Protein AF-A0A1Y4FRK0-F1 (afdb_monomer_lite)

Sequence (209 aa):
MQKKASSLAWIAPIAYVASLDSFAIVAVMLAIADDGFYDAADTLMNVLWRLSVGFFFASVVTSIWLAVRGGAARRATLRRAALLTKLGLIPFFAFGALVMAALMMFSLFPALAFIGWIGLPVAGAIGWLAMVGGSPWVIAYAARLQSDGLISAGECALHIISQMLFFIDVADAIILFVRGRRLERRAQSPAPPALTPAGGPAPEDASAS

pLDDT: mean 87.46, std 12.7, range [37.88, 96.5]

Secondary structure (DSSP, 8-state):
---PPPGGGGHHHHHHHHHHHHHHHHHHHHHH--GGGHHHHHHHHHHHHHHHHHHHHHHHHHHHHHHHH--HHHHHHHHHHHHHHHHHTHHHHHHHHHHHHHHHHHTTSTTTHHHHHHHHHHHHHHHHHHHHHHHHHHHHHHHHHHHTTSS-HHHHHHHHHHTTSTTHHHHHHHHHHHHHHHHHHHTTSPPPPP-----PPPPP-----

Radius of gyration: 25.94 Å; chains: 1; bounding box: 47×35×113 Å

Structure (mmCIF, N/CA/C/O backbone):
data_AF-A0A1Y4FRK0-F1
#
_entry.id   AF-A0A1Y4FRK0-F1
#
loop_
_atom_site.group_PDB
_atom_site.id
_atom_site.type_symbol
_atom_site.label_atom_id
_atom_site.label_alt_id
_atom_site.label_comp_id
_atom_site.label_asym_id
_atom_site.label_entity_id
_atom_site.label_seq_id
_atom_site.pdbx_PDB_ins_code
_atom_site.Cartn_x
_atom_site.Cartn_y
_atom_site.Cartn_z
_atom_site.occupancy
_atom_site.B_iso_or_equiv
_atom_site.auth_seq_id
_atom_site.auth_comp_id
_atom_site.auth_asym_id
_atom_site.auth_atom_id
_atom_site.pdbx_PDB_model_num
ATOM 1 N N . MET A 1 1 ? -10.404 -14.033 28.951 1.00 37.88 1 MET A N 1
ATOM 2 C CA . MET A 1 1 ? -9.265 -14.554 28.155 1.00 37.88 1 MET A CA 1
ATOM 3 C C . MET A 1 1 ? -9.161 -13.786 26.837 1.00 37.88 1 MET A C 1
ATOM 5 O O . MET A 1 1 ? -10.054 -13.897 26.006 1.00 37.88 1 MET A O 1
ATOM 9 N N . GLN A 1 2 ? -8.123 -12.964 26.641 1.00 46.22 2 GLN A N 1
ATOM 10 C CA . GLN A 1 2 ? -7.886 -12.296 25.352 1.00 46.22 2 GLN A CA 1
ATOM 11 C C . GLN A 1 2 ? -7.396 -13.330 24.328 1.00 46.22 2 GLN A C 1
ATOM 13 O O . GLN A 1 2 ? -6.261 -13.790 24.410 1.00 46.22 2 GLN A O 1
ATOM 18 N N . LYS A 1 3 ? -8.235 -13.711 23.354 1.00 54.56 3 LYS A N 1
ATOM 19 C CA . LYS A 1 3 ? -7.769 -14.498 22.201 1.00 54.56 3 LYS A CA 1
ATOM 20 C C . LYS A 1 3 ? -6.748 -13.656 21.429 1.00 54.56 3 LYS A C 1
ATOM 22 O O . LYS A 1 3 ? -7.100 -12.609 20.882 1.00 54.56 3 LYS A O 1
ATOM 27 N N . LYS A 1 4 ? -5.491 -14.109 21.416 1.00 57.53 4 LYS A N 1
ATOM 28 C CA . LYS A 1 4 ? -4.402 -13.546 20.606 1.00 57.53 4 LYS A CA 1
ATOM 29 C C . LYS A 1 4 ? -4.893 -13.430 19.159 1.00 57.53 4 LYS A C 1
ATOM 31 O O . LYS A 1 4 ? -5.551 -14.342 18.656 1.00 57.53 4 LYS A O 1
ATOM 36 N N . ALA A 1 5 ? -4.637 -12.295 18.510 1.00 60.50 5 ALA A N 1
ATOM 37 C CA . ALA A 1 5 ? -4.936 -12.164 17.089 1.00 60.50 5 ALA A CA 1
ATOM 38 C C . ALA A 1 5 ? -4.169 -13.257 16.328 1.00 60.50 5 ALA A C 1
ATOM 40 O O . ALA A 1 5 ? -3.003 -13.511 16.634 1.00 60.50 5 ALA A O 1
ATOM 41 N N . SER A 1 6 ? -4.846 -13.931 15.395 1.00 69.12 6 SER A N 1
ATOM 42 C CA . SER A 1 6 ? -4.246 -15.006 14.602 1.00 69.12 6 SER A CA 1
ATOM 43 C C . SER A 1 6 ? -3.012 -14.488 13.866 1.00 69.12 6 SER A C 1
ATOM 45 O O . SER A 1 6 ? -3.070 -13.420 13.256 1.00 69.12 6 SER A O 1
ATOM 47 N N . SER A 1 7 ? -1.920 -15.254 13.896 1.00 73.94 7 SER A N 1
ATOM 48 C CA . SER A 1 7 ? -0.680 -14.964 13.167 1.00 73.94 7 SER A CA 1
ATOM 49 C C . SER A 1 7 ? -0.931 -14.729 11.671 1.00 73.94 7 SER A C 1
ATOM 51 O O . SER A 1 7 ? -0.242 -13.919 11.061 1.00 73.94 7 SER A O 1
ATOM 53 N N . LEU A 1 8 ? -1.977 -15.353 11.106 1.00 79.88 8 LEU A N 1
ATOM 54 C CA . LEU A 1 8 ? -2.390 -15.170 9.709 1.00 79.88 8 LEU A CA 1
ATOM 55 C C . LEU A 1 8 ? -2.759 -13.725 9.352 1.00 79.88 8 LEU A C 1
ATOM 57 O O . LEU A 1 8 ? -2.613 -13.336 8.199 1.00 79.88 8 LEU A O 1
ATOM 61 N N . ALA A 1 9 ? -3.211 -12.917 10.315 1.00 83.69 9 ALA A N 1
ATOM 62 C CA . ALA A 1 9 ? -3.613 -11.533 10.058 1.00 83.69 9 ALA A CA 1
ATOM 63 C C . ALA A 1 9 ? -2.454 -10.642 9.572 1.00 83.69 9 ALA A C 1
ATOM 65 O O . ALA A 1 9 ? -2.697 -9.563 9.040 1.00 83.69 9 ALA A O 1
ATOM 66 N N . TRP A 1 10 ? -1.208 -11.089 9.758 1.00 89.75 10 TRP A N 1
ATOM 67 C CA . TRP A 1 10 ? -0.000 -10.387 9.328 1.00 89.75 10 TRP A CA 1
ATOM 68 C C . TRP A 1 10 ? 0.472 -10.759 7.929 1.00 89.75 10 TRP A C 1
ATOM 70 O O . TRP A 1 10 ? 1.249 -10.010 7.349 1.00 89.75 10 TRP A O 1
ATOM 80 N N . ILE A 1 11 ? -0.011 -11.872 7.373 1.00 91.44 11 ILE A N 1
ATOM 81 C CA . ILE A 1 11 ? 0.427 -12.340 6.057 1.00 91.44 11 ILE A CA 1
ATOM 82 C C . ILE A 1 11 ? 0.002 -11.339 4.986 1.00 91.44 11 ILE A C 1
ATOM 84 O O . ILE A 1 11 ? 0.840 -10.893 4.218 1.00 91.44 11 ILE A O 1
ATOM 88 N N . ALA A 1 12 ? -1.269 -10.929 4.980 1.00 92.44 12 ALA A N 1
ATOM 89 C CA . ALA A 1 12 ? -1.798 -10.008 3.976 1.00 92.44 12 ALA A CA 1
ATOM 90 C C . ALA A 1 12 ? -1.038 -8.664 3.885 1.00 92.44 12 ALA A C 1
ATOM 92 O O . ALA A 1 12 ? -0.576 -8.342 2.792 1.00 92.44 12 ALA A O 1
ATOM 93 N N . PRO A 1 13 ? -0.843 -7.892 4.977 1.00 94.19 13 PRO A N 1
ATOM 94 C CA . PRO A 1 13 ? -0.167 -6.599 4.877 1.00 94.19 13 PRO A CA 1
ATOM 95 C C . PRO A 1 13 ? 1.323 -6.737 4.539 1.00 94.19 13 PRO A C 1
ATOM 97 O O . PRO A 1 13 ? 1.843 -5.926 3.781 1.00 94.19 13 PRO A O 1
ATOM 100 N N . ILE A 1 14 ? 2.009 -7.760 5.064 1.00 95.75 14 ILE A N 1
ATOM 101 C CA . ILE A 1 14 ? 3.434 -7.984 4.775 1.00 95.75 14 ILE A CA 1
ATOM 102 C C . ILE A 1 14 ? 3.619 -8.421 3.324 1.00 95.75 14 ILE A C 1
ATOM 104 O O . ILE A 1 14 ? 4.467 -7.872 2.632 1.00 95.75 14 ILE A O 1
ATOM 108 N N . ALA A 1 15 ? 2.822 -9.384 2.859 1.00 95.00 15 ALA A N 1
ATOM 109 C CA . ALA A 1 15 ? 2.918 -9.897 1.500 1.00 95.00 15 ALA A CA 1
ATOM 110 C C . ALA A 1 15 ? 2.588 -8.821 0.459 1.00 95.00 15 ALA A C 1
ATOM 112 O O . ALA A 1 15 ? 3.251 -8.766 -0.569 1.00 95.00 15 ALA A O 1
ATOM 113 N N . TYR A 1 16 ? 1.627 -7.936 0.752 1.00 95.50 16 TYR A N 1
ATOM 114 C CA . TYR A 1 16 ? 1.298 -6.802 -0.111 1.00 95.50 16 TYR A CA 1
ATOM 115 C C . TYR A 1 16 ? 2.459 -5.808 -0.258 1.00 95.50 16 TYR A C 1
ATOM 117 O O . TYR A 1 16 ? 2.802 -5.421 -1.372 1.00 95.50 16 TYR A O 1
ATOM 125 N N . VAL A 1 17 ? 3.095 -5.417 0.853 1.00 96.50 17 VAL A N 1
ATOM 126 C CA . VAL A 1 17 ? 4.278 -4.537 0.816 1.00 96.50 17 VAL A CA 1
ATOM 127 C C . VAL A 1 17 ? 5.427 -5.228 0.089 1.00 96.50 17 VAL A C 1
ATOM 129 O O . VAL A 1 17 ? 5.983 -4.681 -0.857 1.00 96.50 17 VAL A O 1
ATOM 132 N N . ALA A 1 18 ? 5.732 -6.466 0.482 1.00 96.25 18 ALA A N 1
ATOM 133 C CA . ALA A 1 18 ? 6.838 -7.220 -0.083 1.00 96.25 18 ALA A CA 1
ATOM 134 C C . ALA A 1 18 ? 6.679 -7.443 -1.590 1.00 96.25 18 ALA A C 1
ATOM 136 O O . ALA A 1 18 ? 7.674 -7.382 -2.307 1.00 96.25 18 ALA A O 1
ATOM 137 N N . SER A 1 19 ? 5.463 -7.686 -2.091 1.00 95.19 19 SER A N 1
ATOM 138 C CA . SER A 1 19 ? 5.242 -7.898 -3.523 1.00 95.19 19 SER A CA 1
ATOM 139 C C . SER A 1 19 ? 5.476 -6.626 -4.340 1.00 95.19 19 SER A C 1
ATOM 141 O O . SER A 1 19 ? 6.095 -6.703 -5.400 1.00 95.19 19 SER A O 1
ATOM 143 N N . LEU A 1 20 ? 5.041 -5.465 -3.838 1.00 95.06 20 LEU A N 1
ATOM 144 C CA . LEU A 1 20 ? 5.235 -4.172 -4.501 1.00 95.06 20 LEU A CA 1
ATOM 145 C C . LEU A 1 20 ? 6.691 -3.697 -4.438 1.00 95.06 20 LEU A C 1
ATOM 147 O O . LEU A 1 20 ? 7.239 -3.279 -5.457 1.00 95.06 20 LEU A O 1
ATOM 151 N N . ASP A 1 21 ? 7.350 -3.824 -3.287 1.00 95.06 21 ASP A N 1
ATOM 152 C CA . ASP A 1 21 ? 8.771 -3.481 -3.170 1.00 95.06 21 ASP A CA 1
ATOM 153 C C . ASP A 1 21 ? 9.643 -4.425 -4.007 1.00 95.06 21 ASP A C 1
ATOM 155 O O . ASP A 1 21 ? 10.567 -3.977 -4.682 1.00 95.06 21 ASP A O 1
ATOM 159 N N . SER A 1 22 ? 9.324 -5.725 -4.041 1.00 93.12 22 SER A N 1
ATOM 160 C CA . SER A 1 22 ? 10.025 -6.678 -4.914 1.00 93.12 22 SER A CA 1
ATOM 161 C C . SER A 1 22 ? 9.838 -6.323 -6.385 1.00 93.12 22 SER A C 1
ATOM 163 O O . SER A 1 22 ? 10.787 -6.421 -7.155 1.00 93.12 22 SER A O 1
ATOM 165 N N . PHE A 1 23 ? 8.644 -5.873 -6.784 1.00 90.56 23 PHE A N 1
ATOM 166 C CA . PHE A 1 23 ? 8.402 -5.404 -8.147 1.00 90.56 23 PHE A CA 1
ATOM 167 C C . PHE A 1 23 ? 9.302 -4.208 -8.494 1.00 90.56 23 PHE A C 1
ATOM 169 O O . PHE A 1 23 ? 9.934 -4.210 -9.549 1.00 90.56 23 PHE A O 1
ATOM 176 N N . ALA A 1 24 ? 9.426 -3.229 -7.591 1.00 89.56 24 ALA A N 1
ATOM 177 C CA . ALA A 1 24 ? 10.329 -2.093 -7.776 1.00 89.56 24 ALA A CA 1
ATOM 178 C C . ALA A 1 24 ? 11.801 -2.531 -7.870 1.00 89.56 24 ALA A C 1
ATOM 180 O O . ALA A 1 24 ? 12.526 -2.068 -8.747 1.00 89.56 24 ALA A O 1
ATOM 181 N N . ILE A 1 25 ? 12.238 -3.463 -7.018 1.00 91.12 25 ILE A N 1
ATOM 182 C CA . ILE A 1 25 ? 13.606 -4.001 -7.048 1.00 91.12 25 ILE A CA 1
ATOM 183 C C . ILE A 1 25 ? 13.890 -4.705 -8.376 1.00 91.12 25 ILE A C 1
ATOM 185 O O . ILE A 1 25 ? 14.930 -4.462 -8.981 1.00 91.12 25 ILE A O 1
ATOM 189 N N . VAL A 1 26 ? 12.978 -5.555 -8.853 1.00 90.44 26 VAL A N 1
ATOM 190 C CA . VAL A 1 26 ? 13.159 -6.263 -10.129 1.00 90.44 26 VAL A CA 1
ATOM 191 C C . VAL A 1 26 ? 13.189 -5.278 -11.297 1.00 90.44 26 VAL A C 1
ATOM 193 O O . VAL A 1 26 ? 14.024 -5.434 -12.182 1.00 90.44 26 VAL A O 1
ATOM 196 N N . ALA A 1 27 ? 12.367 -4.225 -11.270 1.00 87.38 27 ALA A N 1
ATOM 197 C CA . ALA A 1 27 ? 12.413 -3.166 -12.277 1.00 87.38 27 ALA A CA 1
ATOM 198 C C . ALA A 1 27 ? 13.765 -2.424 -12.288 1.00 87.38 27 ALA A C 1
ATOM 200 O O . ALA A 1 27 ? 14.297 -2.134 -13.357 1.00 87.38 27 ALA A O 1
ATOM 201 N N . VAL A 1 28 ? 14.354 -2.158 -11.115 1.00 87.25 28 VAL A N 1
ATOM 202 C CA . VAL A 1 28 ? 15.712 -1.595 -11.012 1.00 87.25 28 VAL A CA 1
ATOM 203 C C . VAL A 1 28 ? 16.753 -2.565 -11.563 1.00 87.25 28 VAL A C 1
ATOM 205 O O . VAL A 1 28 ? 17.621 -2.144 -12.320 1.00 87.25 28 VAL A O 1
ATOM 208 N N . MET A 1 29 ? 16.663 -3.851 -11.214 1.00 87.31 29 MET A N 1
ATOM 209 C CA . MET A 1 29 ? 17.584 -4.877 -11.713 1.00 87.31 29 MET A CA 1
ATOM 210 C C . MET A 1 29 ? 17.520 -4.982 -13.236 1.00 87.31 29 MET A C 1
ATOM 212 O O . MET A 1 29 ? 18.560 -5.033 -13.878 1.00 87.31 29 MET A O 1
ATOM 216 N N . LEU A 1 30 ? 16.321 -4.934 -13.822 1.00 86.38 30 LEU A N 1
ATOM 217 C CA . LEU A 1 30 ? 16.135 -4.944 -15.272 1.00 86.38 30 LEU A CA 1
ATOM 218 C C . LEU A 1 30 ? 16.808 -3.746 -15.951 1.00 86.38 30 LEU A C 1
ATOM 220 O O . LEU A 1 30 ? 17.372 -3.891 -17.026 1.00 86.38 30 LEU A O 1
ATOM 224 N N . ALA A 1 31 ? 16.793 -2.575 -15.312 1.00 82.62 31 ALA A N 1
ATOM 225 C CA . ALA A 1 31 ? 17.424 -1.376 -15.856 1.00 82.62 31 ALA A CA 1
ATOM 226 C C . ALA A 1 31 ? 18.964 -1.445 -15.901 1.00 82.62 31 ALA A C 1
ATOM 228 O O . ALA A 1 31 ? 19.578 -0.621 -16.576 1.00 82.62 31 ALA A O 1
ATOM 229 N N . ILE A 1 32 ? 19.586 -2.383 -15.175 1.00 85.56 32 ILE A N 1
ATOM 230 C CA . ILE A 1 32 ? 21.051 -2.523 -15.072 1.00 85.56 32 ILE A CA 1
ATOM 231 C C . ILE A 1 32 ? 21.577 -3.891 -15.527 1.00 85.56 32 ILE A C 1
ATOM 233 O O . ILE A 1 32 ? 22.787 -4.105 -15.486 1.00 85.56 32 ILE A O 1
ATOM 237 N N . ALA A 1 33 ? 20.699 -4.827 -15.887 1.00 84.06 33 ALA A N 1
ATOM 238 C CA . ALA A 1 33 ? 21.078 -6.193 -16.220 1.00 84.06 33 ALA A CA 1
ATOM 239 C C . ALA A 1 33 ? 21.387 -6.371 -17.713 1.00 84.06 33 ALA A C 1
ATOM 241 O O . ALA A 1 33 ? 20.821 -5.692 -18.570 1.00 84.06 33 ALA A O 1
ATOM 242 N N . ASP A 1 34 ? 22.256 -7.339 -18.006 1.00 80.81 34 ASP A N 1
ATOM 243 C CA . ASP A 1 34 ? 22.590 -7.757 -19.369 1.00 80.81 34 ASP A CA 1
ATOM 244 C C . ASP A 1 34 ? 21.461 -8.592 -20.009 1.00 80.81 34 ASP A C 1
ATOM 246 O O . ASP A 1 34 ? 20.598 -9.152 -19.322 1.00 80.81 34 ASP A O 1
ATOM 250 N N . ASP A 1 35 ? 21.519 -8.745 -21.337 1.00 79.00 35 ASP A N 1
ATOM 251 C CA . ASP A 1 35 ? 20.491 -9.376 -22.188 1.00 79.00 35 ASP A CA 1
ATOM 252 C C . ASP A 1 35 ? 20.023 -10.772 -21.722 1.00 79.00 35 ASP A C 1
ATOM 254 O O . ASP A 1 35 ? 18.880 -11.164 -21.956 1.00 79.00 35 ASP A O 1
ATOM 258 N N . GLY A 1 36 ? 20.859 -11.517 -20.992 1.00 79.38 36 GLY A N 1
ATOM 259 C CA . GLY A 1 36 ? 20.515 -12.842 -20.462 1.00 79.38 36 GLY A CA 1
ATOM 260 C C . GLY A 1 36 ? 19.518 -12.854 -19.292 1.00 79.38 36 GLY A C 1
ATOM 261 O O . GLY A 1 36 ? 19.032 -13.925 -18.931 1.00 79.38 36 GLY A O 1
ATOM 262 N N . PHE A 1 37 ? 19.213 -11.706 -18.675 1.00 83.31 37 PHE A N 1
ATOM 263 C CA . PHE A 1 37 ? 18.333 -11.620 -17.499 1.00 83.31 37 PHE A CA 1
ATOM 264 C C . PHE A 1 37 ? 16.882 -11.233 -17.833 1.00 83.31 37 PHE A C 1
ATOM 266 O O . PHE A 1 37 ? 15.994 -11.410 -16.994 1.00 83.31 37 PHE A O 1
ATOM 273 N N . TYR A 1 38 ? 16.620 -10.738 -19.046 1.00 85.00 38 TYR A N 1
ATOM 274 C CA . TYR A 1 38 ? 15.332 -10.136 -19.408 1.00 85.00 38 TYR A CA 1
ATOM 275 C C . TYR A 1 38 ? 14.157 -11.111 -19.297 1.00 85.00 38 TYR A C 1
ATOM 277 O O . TYR A 1 38 ? 13.166 -10.778 -18.653 1.00 85.00 38 TYR A O 1
ATOM 285 N N . ASP A 1 39 ? 14.274 -12.329 -19.834 1.00 86.38 39 ASP A N 1
ATOM 286 C CA . ASP A 1 39 ? 13.171 -13.307 -19.821 1.00 86.38 39 ASP A CA 1
ATOM 287 C C . ASP A 1 39 ? 12.775 -13.721 -18.394 1.00 86.38 39 ASP A C 1
ATOM 289 O O . ASP A 1 39 ? 11.592 -13.850 -18.052 1.00 86.38 39 ASP A O 1
ATOM 293 N N . ALA A 1 40 ? 13.776 -13.908 -17.528 1.00 87.50 40 ALA A N 1
ATOM 294 C CA . ALA A 1 40 ? 13.560 -14.253 -16.128 1.00 87.50 40 ALA A CA 1
ATOM 295 C C . ALA A 1 40 ? 12.929 -13.082 -15.359 1.00 87.50 40 ALA A C 1
ATOM 297 O O . ALA A 1 40 ? 11.998 -13.286 -14.573 1.00 87.50 40 ALA A O 1
ATOM 298 N N . ALA A 1 41 ? 13.410 -11.862 -15.602 1.00 87.50 41 ALA A N 1
ATOM 299 C CA . ALA A 1 41 ? 12.892 -10.651 -14.985 1.00 87.50 41 ALA A CA 1
ATOM 300 C C . ALA A 1 41 ? 11.453 -10.350 -15.418 1.00 87.50 41 ALA A C 1
ATOM 302 O O . ALA A 1 41 ? 10.617 -10.087 -14.556 1.00 87.50 41 ALA A O 1
ATOM 303 N N . ASP A 1 42 ? 11.137 -10.453 -16.711 1.00 87.00 42 ASP A N 1
ATOM 304 C CA . ASP A 1 42 ? 9.782 -10.255 -17.237 1.00 87.00 42 ASP A CA 1
ATOM 305 C C . ASP A 1 42 ? 8.801 -11.266 -16.629 1.00 87.00 42 ASP A C 1
ATOM 307 O O . ASP A 1 42 ? 7.745 -10.899 -16.103 1.00 87.00 42 ASP A O 1
ATOM 311 N N . THR A 1 43 ? 9.193 -12.545 -16.588 1.00 90.38 43 THR A N 1
ATOM 312 C CA . THR A 1 43 ? 8.396 -13.596 -15.943 1.00 90.38 43 THR A CA 1
ATOM 313 C C . THR A 1 43 ? 8.147 -13.272 -14.468 1.00 90.38 43 THR A C 1
ATOM 315 O O . THR A 1 43 ? 7.012 -13.357 -13.986 1.00 90.38 43 THR A O 1
ATOM 318 N N . LEU A 1 44 ? 9.190 -12.864 -13.739 1.00 91.62 44 LEU A N 1
ATOM 319 C CA . LEU A 1 44 ? 9.090 -12.518 -12.325 1.00 91.62 44 LEU A CA 1
ATOM 320 C C . LEU A 1 44 ? 8.212 -11.280 -12.098 1.00 91.62 44 LEU A C 1
ATOM 322 O O . LEU A 1 44 ? 7.352 -11.306 -11.218 1.00 91.62 44 LEU A O 1
ATOM 326 N N . MET A 1 45 ? 8.362 -10.227 -12.903 1.00 89.88 45 MET A N 1
ATOM 327 C CA . MET A 1 45 ? 7.520 -9.028 -12.845 1.00 89.88 45 MET A CA 1
ATOM 328 C C . MET A 1 45 ? 6.049 -9.365 -13.087 1.00 89.88 45 MET A C 1
ATOM 330 O O . MET A 1 45 ? 5.184 -8.917 -12.330 1.00 89.88 45 MET A O 1
ATOM 334 N N . ASN A 1 46 ? 5.758 -10.212 -14.077 1.00 90.62 46 ASN A N 1
ATOM 335 C CA . ASN A 1 46 ? 4.406 -10.677 -14.373 1.00 90.62 46 ASN A CA 1
ATOM 336 C C . ASN A 1 46 ? 3.780 -11.439 -13.195 1.00 90.62 46 ASN A C 1
ATOM 338 O O . ASN A 1 46 ? 2.610 -11.225 -12.855 1.00 90.62 46 ASN A O 1
ATOM 342 N N . VAL A 1 47 ? 4.549 -12.310 -12.537 1.00 93.62 47 VAL A N 1
ATOM 343 C CA . VAL A 1 47 ? 4.100 -13.021 -11.331 1.00 93.62 47 VAL A CA 1
ATOM 344 C C . VAL A 1 47 ? 3.875 -12.044 -10.173 1.00 93.62 47 VAL A C 1
ATOM 346 O O . VAL A 1 47 ? 2.809 -12.068 -9.557 1.00 93.62 47 VAL A O 1
ATOM 349 N N . LEU A 1 48 ? 4.833 -11.156 -9.896 1.00 93.25 48 LEU A N 1
ATOM 350 C CA . LEU A 1 48 ? 4.761 -10.180 -8.803 1.00 93.25 48 LEU A CA 1
ATOM 351 C C . LEU A 1 48 ? 3.588 -9.211 -8.960 1.00 93.25 48 LEU A C 1
ATOM 353 O O . LEU A 1 48 ? 2.913 -8.907 -7.974 1.00 93.25 48 LEU A O 1
ATOM 357 N N . TRP A 1 49 ? 3.294 -8.774 -10.185 1.00 89.56 49 TRP A N 1
ATOM 358 C CA . TRP A 1 49 ? 2.129 -7.943 -10.479 1.00 89.56 49 TRP A CA 1
ATOM 359 C C . TRP A 1 49 ? 0.823 -8.663 -10.117 1.00 89.56 49 TRP A C 1
ATOM 361 O O . TRP A 1 49 ? -0.001 -8.134 -9.369 1.00 89.56 49 TRP A O 1
ATOM 371 N N . ARG A 1 50 ? 0.657 -9.916 -10.563 1.00 93.00 50 ARG A N 1
ATOM 372 C CA . ARG A 1 50 ? -0.535 -10.730 -10.257 1.00 93.00 50 ARG A CA 1
ATOM 373 C C . ARG A 1 50 ? -0.673 -11.006 -8.760 1.00 93.00 50 ARG A C 1
ATOM 375 O O . ARG A 1 50 ? -1.775 -10.915 -8.219 1.00 93.00 50 ARG A O 1
ATOM 382 N N . LEU A 1 51 ? 0.437 -11.306 -8.082 1.00 94.38 51 LEU A N 1
ATOM 383 C CA . LEU A 1 51 ? 0.459 -11.493 -6.631 1.00 94.38 51 LEU A CA 1
ATOM 384 C C . LEU A 1 51 ? 0.081 -10.208 -5.890 1.00 94.38 51 LEU A C 1
ATOM 386 O O . LEU A 1 51 ? -0.720 -10.271 -4.962 1.00 94.38 51 LEU A O 1
ATOM 390 N N . SER A 1 52 ? 0.581 -9.050 -6.326 1.00 92.75 52 SER A N 1
ATOM 391 C CA . SER A 1 52 ? 0.245 -7.751 -5.724 1.00 92.75 52 SER A CA 1
ATOM 392 C C . SER A 1 52 ? -1.253 -7.463 -5.809 1.00 92.75 52 SER A C 1
ATOM 394 O O . SER A 1 52 ? -1.856 -7.062 -4.814 1.00 92.75 52 SER A O 1
ATOM 396 N N . VAL A 1 53 ? -1.884 -7.760 -6.951 1.00 93.81 53 VAL A N 1
ATOM 397 C CA . VAL A 1 53 ? -3.346 -7.675 -7.101 1.00 93.81 53 VAL A CA 1
ATOM 398 C C . VAL A 1 53 ? -4.056 -8.648 -6.152 1.00 93.81 53 VAL A C 1
ATOM 400 O O . VAL A 1 53 ? -5.008 -8.271 -5.474 1.00 93.81 53 VAL A O 1
ATOM 403 N N . GLY A 1 54 ? -3.582 -9.890 -6.031 1.00 94.06 54 GLY A N 1
ATOM 404 C CA . GLY A 1 54 ? -4.135 -10.850 -5.071 1.00 94.06 54 GLY A CA 1
ATOM 405 C C . GLY A 1 54 ? -4.039 -10.365 -3.617 1.00 94.06 54 GLY A C 1
ATOM 406 O O . GLY A 1 54 ? -5.015 -10.423 -2.863 1.00 94.06 54 GLY A O 1
ATOM 407 N N . PHE A 1 55 ? -2.883 -9.828 -3.223 1.00 94.88 55 PHE A N 1
ATOM 408 C CA . PHE A 1 55 ? -2.643 -9.326 -1.871 1.00 94.88 55 PHE A CA 1
ATOM 409 C C . PHE A 1 55 ? -3.361 -8.010 -1.570 1.00 94.88 55 PHE A C 1
ATOM 411 O O . PHE A 1 55 ? -3.697 -7.769 -0.407 1.00 94.88 55 PHE A O 1
ATOM 418 N N . PHE A 1 56 ? -3.674 -7.207 -2.588 1.00 93.56 56 PHE A N 1
ATOM 419 C CA . PHE A 1 56 ? -4.581 -6.067 -2.465 1.00 93.56 56 PHE A CA 1
ATOM 420 C C . PHE A 1 56 ? -5.943 -6.533 -1.931 1.00 93.56 56 PHE A C 1
ATOM 422 O O . PHE A 1 56 ? -6.391 -6.086 -0.872 1.00 93.56 56 PHE A O 1
ATOM 429 N N . PHE A 1 57 ? -6.573 -7.506 -2.598 1.00 94.69 57 PHE A N 1
ATOM 430 C CA . PHE A 1 57 ? -7.874 -8.022 -2.166 1.00 94.69 57 PHE A CA 1
ATOM 431 C C . PHE A 1 57 ? -7.783 -8.739 -0.817 1.00 94.69 57 PHE A C 1
ATOM 433 O O . PHE A 1 57 ? -8.642 -8.544 0.045 1.00 94.69 57 PHE A O 1
ATOM 440 N N . ALA A 1 58 ? -6.715 -9.508 -0.584 1.00 93.62 58 ALA A N 1
ATOM 441 C CA . ALA A 1 58 ? -6.485 -10.145 0.710 1.00 93.62 58 ALA A CA 1
ATOM 442 C C . ALA A 1 58 ? -6.361 -9.115 1.848 1.00 93.62 58 ALA A C 1
ATOM 444 O O . ALA A 1 58 ? -6.893 -9.341 2.939 1.00 93.62 58 ALA A O 1
ATOM 445 N N . SER A 1 59 ? -5.709 -7.975 1.599 1.00 92.94 59 SER A N 1
ATOM 446 C CA . SER A 1 59 ? -5.585 -6.871 2.557 1.00 92.94 59 SER A CA 1
ATOM 447 C C . SER A 1 59 ? -6.938 -6.249 2.885 1.00 92.94 59 SER A C 1
ATOM 449 O O . SER A 1 59 ? -7.253 -6.089 4.064 1.00 92.94 59 SER A O 1
ATOM 451 N N . VAL A 1 60 ? -7.765 -5.984 1.869 1.00 93.81 60 VAL A N 1
ATOM 452 C CA . VAL A 1 60 ? -9.136 -5.474 2.045 1.00 93.81 60 VAL A CA 1
ATOM 453 C C . VAL A 1 60 ? -9.977 -6.440 2.882 1.00 93.81 60 VAL A C 1
ATOM 455 O O . VAL A 1 60 ? -10.560 -6.054 3.894 1.00 93.81 60 VAL A O 1
ATOM 458 N N . VAL A 1 61 ? -10.016 -7.719 2.502 1.00 94.25 61 VAL A N 1
ATOM 459 C CA . VAL A 1 61 ? -10.830 -8.729 3.197 1.00 94.25 61 VAL A CA 1
ATOM 460 C C . VAL A 1 61 ? -10.367 -8.904 4.645 1.00 94.25 61 VAL A C 1
ATOM 462 O O . VAL A 1 61 ? -11.187 -8.939 5.566 1.00 94.25 61 VAL A O 1
ATOM 465 N N . THR A 1 62 ? -9.053 -8.978 4.871 1.00 93.06 62 THR A N 1
ATOM 466 C CA . THR A 1 62 ? -8.493 -9.197 6.211 1.00 93.06 62 THR A CA 1
ATOM 467 C C . THR A 1 62 ? -8.728 -7.995 7.125 1.00 93.06 62 THR A C 1
ATOM 469 O O . THR A 1 62 ? -9.078 -8.182 8.295 1.00 93.06 62 THR A O 1
ATOM 472 N N . SER A 1 63 ? -8.583 -6.766 6.617 1.00 93.38 63 SER A N 1
ATOM 473 C CA . SER A 1 63 ? -8.800 -5.557 7.416 1.00 93.38 63 SER A CA 1
ATOM 474 C C . SER A 1 63 ? -10.268 -5.421 7.837 1.00 93.38 63 SER A C 1
ATOM 476 O O . SER A 1 63 ? -10.546 -5.200 9.020 1.00 93.38 63 SER A O 1
ATOM 478 N N . ILE A 1 64 ? -11.211 -5.666 6.919 1.00 93.12 64 ILE A N 1
ATOM 479 C CA . ILE A 1 64 ? -12.654 -5.661 7.202 1.00 93.12 64 ILE A CA 1
ATOM 480 C C . ILE A 1 64 ? -12.996 -6.738 8.235 1.00 93.12 64 ILE A C 1
ATOM 482 O O . ILE A 1 64 ? -13.653 -6.462 9.241 1.00 93.12 64 ILE A O 1
ATOM 486 N N . TRP A 1 65 ? -12.504 -7.963 8.040 1.00 93.38 65 TRP A N 1
ATOM 487 C CA . TRP A 1 65 ? -12.753 -9.074 8.959 1.00 93.38 65 TRP A CA 1
ATOM 488 C C . TRP A 1 65 ? -12.274 -8.777 10.389 1.00 93.38 65 TRP A C 1
ATOM 490 O O . TRP A 1 65 ? -12.968 -9.089 11.365 1.00 93.38 65 TRP A O 1
ATOM 500 N N . LEU A 1 66 ? -11.106 -8.141 10.539 1.00 92.06 66 LEU A N 1
ATOM 501 C CA . LEU A 1 66 ? -10.593 -7.713 11.843 1.00 92.06 66 LEU A CA 1
ATOM 502 C C . LEU A 1 66 ? -11.433 -6.590 12.461 1.00 92.06 66 LEU A C 1
ATOM 504 O O . LEU A 1 66 ? -11.675 -6.628 13.672 1.00 92.06 66 LEU A O 1
ATOM 508 N N . ALA A 1 67 ? -11.877 -5.620 11.656 1.00 91.06 67 ALA A N 1
ATOM 509 C CA . ALA A 1 67 ? -12.695 -4.499 12.118 1.00 91.06 67 ALA A CA 1
ATOM 510 C C . ALA A 1 67 ? -14.046 -4.970 12.673 1.00 91.0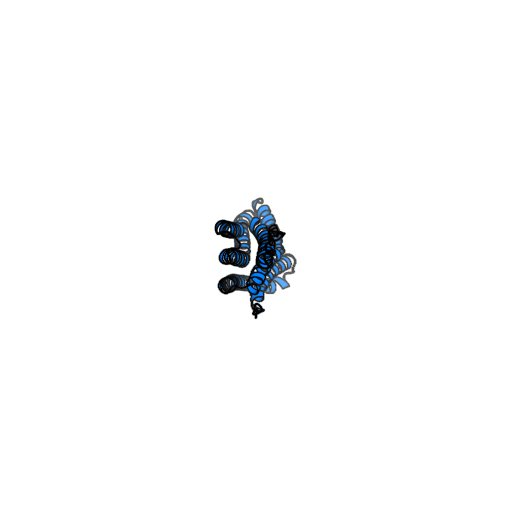6 67 ALA A C 1
ATOM 512 O O . ALA A 1 67 ? -14.413 -4.598 13.793 1.00 91.06 67 ALA A O 1
ATOM 513 N N . VAL A 1 68 ? -14.731 -5.858 11.944 1.00 91.12 68 VAL A N 1
ATOM 514 C CA . VAL A 1 68 ? -16.037 -6.413 12.338 1.00 91.12 68 VAL A CA 1
ATOM 515 C C . VAL A 1 68 ? -15.928 -7.215 13.635 1.00 91.12 68 VAL A C 1
ATOM 517 O O . VAL A 1 68 ? -16.718 -7.029 14.557 1.00 91.12 68 VAL A O 1
ATOM 520 N N . ARG A 1 69 ? -14.919 -8.089 13.758 1.00 86.75 69 ARG A N 1
ATOM 521 C CA . ARG A 1 69 ? -14.782 -8.959 14.940 1.00 86.75 69 ARG A CA 1
ATOM 522 C C . ARG A 1 69 ? -14.317 -8.226 16.199 1.00 86.75 69 ARG A C 1
ATOM 524 O O . ARG A 1 69 ? -14.552 -8.714 17.304 1.00 86.75 69 ARG A O 1
ATOM 531 N N . GLY A 1 70 ? -13.616 -7.105 16.055 1.00 80.31 70 GLY A N 1
ATOM 532 C CA . GLY A 1 70 ? -13.289 -6.217 17.168 1.00 80.31 70 GLY A CA 1
ATOM 533 C C . GLY A 1 70 ? -12.346 -6.749 18.239 1.00 80.31 70 GLY A C 1
ATOM 534 O O . GLY A 1 70 ? -11.740 -7.813 18.121 1.00 80.31 70 GLY A O 1
ATOM 535 N N . GLY A 1 71 ? -12.232 -5.989 19.326 1.00 85.94 71 GLY A N 1
ATOM 536 C CA . GLY A 1 71 ? -11.425 -6.343 20.493 1.00 85.94 71 GLY A CA 1
ATOM 537 C C . GLY A 1 71 ? -10.011 -5.758 20.481 1.00 85.94 71 GLY A C 1
ATOM 538 O O . GLY A 1 71 ? -9.415 -5.500 19.434 1.00 85.94 71 GLY A O 1
ATOM 539 N N . ALA A 1 72 ? -9.457 -5.568 21.681 1.00 85.75 72 ALA A N 1
ATOM 540 C CA . ALA A 1 72 ? -8.206 -4.835 21.894 1.00 85.75 72 ALA A CA 1
ATOM 541 C C . ALA A 1 72 ? -7.009 -5.409 21.114 1.00 85.75 72 ALA A C 1
ATOM 543 O O . ALA A 1 72 ? -6.248 -4.653 20.515 1.00 85.75 72 ALA A O 1
ATOM 544 N N . ALA A 1 73 ? -6.870 -6.739 21.061 1.00 86.44 73 ALA A N 1
ATOM 545 C CA . ALA A 1 73 ? -5.791 -7.385 20.314 1.00 86.44 73 ALA A CA 1
ATOM 546 C C . ALA A 1 73 ? -5.897 -7.128 18.799 1.00 86.44 73 ALA A C 1
ATOM 548 O O . ALA A 1 73 ? -4.896 -6.818 18.160 1.00 86.44 73 ALA A O 1
ATOM 549 N N . ARG A 1 74 ? -7.110 -7.200 18.229 1.00 89.25 74 ARG A N 1
ATOM 550 C CA . ARG A 1 74 ? -7.342 -6.966 16.792 1.00 89.25 74 ARG A CA 1
ATOM 551 C C . ARG A 1 74 ? -7.177 -5.496 16.425 1.00 89.25 74 ARG A C 1
ATOM 553 O O . ARG A 1 74 ? -6.586 -5.208 15.393 1.00 89.25 74 ARG A O 1
ATOM 560 N N . ARG A 1 75 ? -7.597 -4.573 17.298 1.00 90.00 75 ARG A N 1
ATOM 561 C CA . ARG A 1 75 ? -7.312 -3.134 17.156 1.00 90.00 75 ARG A CA 1
ATOM 562 C C . ARG A 1 75 ? -5.824 -2.843 17.103 1.00 90.00 75 ARG A C 1
ATOM 564 O O . ARG A 1 75 ? -5.369 -2.119 16.226 1.00 90.00 75 ARG A O 1
ATOM 571 N N . ALA A 1 76 ? -5.058 -3.448 18.008 1.00 90.62 76 ALA A N 1
ATOM 572 C CA . ALA A 1 76 ? -3.612 -3.298 18.005 1.00 90.62 76 ALA A CA 1
ATOM 573 C C . ALA A 1 76 ? -2.981 -3.836 16.710 1.00 90.62 76 ALA A C 1
ATOM 575 O O . ALA A 1 76 ? -2.040 -3.219 16.213 1.00 90.62 76 ALA A O 1
ATOM 576 N N . THR A 1 77 ? -3.500 -4.942 16.161 1.00 92.38 77 THR A N 1
ATOM 577 C CA . THR A 1 77 ? -3.090 -5.460 14.847 1.00 92.38 77 THR A CA 1
ATOM 578 C C . THR A 1 77 ? -3.446 -4.493 13.724 1.00 92.38 77 THR A C 1
ATOM 580 O O . THR A 1 77 ? -2.543 -4.119 12.991 1.00 92.38 77 THR A O 1
ATOM 583 N N . LEU A 1 78 ? -4.698 -4.028 13.624 1.00 93.56 78 LEU A N 1
ATOM 584 C CA . LEU A 1 78 ? -5.135 -3.061 12.606 1.00 93.56 78 LEU A CA 1
ATOM 585 C C . LEU A 1 78 ? -4.259 -1.807 12.608 1.00 93.56 78 LEU A C 1
ATOM 587 O O . LEU A 1 78 ? -3.715 -1.436 11.576 1.00 93.56 78 LEU A O 1
ATOM 591 N N . ARG A 1 79 ? -4.038 -1.218 13.788 1.00 94.62 79 ARG A N 1
ATOM 592 C CA . ARG A 1 79 ? -3.180 -0.043 13.954 1.00 94.62 79 ARG A CA 1
ATOM 593 C C . ARG A 1 79 ? -1.757 -0.288 13.447 1.00 94.62 79 ARG A C 1
ATOM 595 O O . ARG A 1 79 ? -1.184 0.550 12.762 1.00 94.62 79 ARG A O 1
ATOM 602 N N . ARG A 1 80 ? -1.138 -1.398 13.855 1.00 94.62 80 ARG A N 1
ATOM 603 C CA . ARG A 1 80 ? 0.253 -1.695 13.486 1.00 94.62 80 ARG A CA 1
ATOM 604 C C . ARG A 1 80 ? 0.380 -2.082 12.013 1.00 94.62 80 ARG A C 1
ATOM 606 O O . ARG A 1 80 ? 1.346 -1.671 11.391 1.00 94.62 80 ARG A O 1
ATOM 613 N N . ALA A 1 81 ? -0.579 -2.833 11.477 1.00 94.31 81 ALA A N 1
ATOM 614 C CA . ALA A 1 81 ? -0.642 -3.179 10.063 1.00 94.31 81 ALA A CA 1
ATOM 615 C C . ALA A 1 81 ? -0.815 -1.923 9.200 1.00 94.31 81 ALA A C 1
ATOM 617 O O . ALA A 1 81 ? -0.102 -1.783 8.222 1.00 94.31 81 ALA A O 1
ATOM 618 N N . ALA A 1 82 ? -1.661 -0.977 9.619 1.00 94.00 82 ALA A N 1
ATOM 619 C CA . ALA A 1 82 ? -1.833 0.314 8.955 1.00 94.00 82 ALA A CA 1
ATOM 620 C C . ALA A 1 82 ? -0.524 1.110 8.854 1.00 94.00 82 ALA A C 1
ATOM 622 O O . ALA A 1 82 ? -0.197 1.644 7.800 1.00 94.00 82 ALA A O 1
ATOM 623 N N . LEU A 1 83 ? 0.252 1.158 9.941 1.00 94.50 83 LEU A N 1
ATOM 624 C CA . LEU A 1 83 ? 1.555 1.819 9.915 1.00 94.50 83 LEU A CA 1
ATOM 625 C C . LEU A 1 83 ? 2.573 1.040 9.068 1.00 94.50 83 LEU A C 1
ATOM 627 O O . LEU A 1 83 ? 3.332 1.648 8.323 1.00 94.50 83 LEU A O 1
ATOM 631 N N . LEU A 1 84 ? 2.573 -0.294 9.165 1.00 95.75 84 LEU A N 1
ATOM 632 C CA . LEU A 1 84 ? 3.457 -1.164 8.389 1.00 95.75 84 LEU A CA 1
ATOM 633 C C . LEU A 1 84 ? 3.221 -1.010 6.890 1.00 95.75 84 LEU A C 1
ATOM 635 O O . LEU A 1 84 ? 4.190 -0.889 6.157 1.00 95.75 84 LEU A O 1
ATOM 639 N N . THR A 1 85 ? 1.970 -0.992 6.426 1.00 94.88 85 THR A N 1
ATOM 640 C CA . THR A 1 85 ? 1.684 -0.859 4.994 1.00 94.88 85 THR A CA 1
ATOM 641 C C . THR A 1 85 ? 2.055 0.519 4.471 1.00 94.88 85 THR A C 1
ATOM 643 O O . THR A 1 85 ? 2.630 0.617 3.396 1.00 94.88 85 THR A O 1
ATOM 646 N N . LYS A 1 86 ? 1.789 1.589 5.228 1.00 93.56 86 LYS A N 1
ATOM 647 C CA . LYS A 1 86 ? 2.104 2.954 4.783 1.00 93.56 86 LYS A CA 1
ATOM 648 C C . LYS A 1 86 ? 3.597 3.254 4.792 1.00 93.56 86 LYS A C 1
ATOM 650 O O . LYS A 1 86 ? 4.110 3.772 3.810 1.00 93.56 86 LYS A O 1
ATOM 655 N N . LEU A 1 87 ? 4.301 2.900 5.867 1.00 94.62 87 LEU A N 1
ATOM 656 C CA . LEU A 1 87 ? 5.751 3.099 5.932 1.00 94.62 87 LEU A CA 1
ATOM 657 C C . LEU A 1 87 ? 6.510 2.092 5.066 1.00 94.62 87 LEU A C 1
ATOM 659 O O . LEU A 1 87 ? 7.541 2.430 4.497 1.00 94.62 87 LEU A O 1
ATOM 663 N N . GLY A 1 88 ? 5.994 0.869 4.959 1.00 94.25 88 GLY A N 1
ATOM 664 C CA . GLY A 1 88 ? 6.581 -0.185 4.145 1.00 94.25 88 GLY A CA 1
ATOM 665 C C . GLY A 1 88 ? 6.589 0.153 2.661 1.00 94.25 88 GLY A C 1
ATOM 666 O O . GLY A 1 88 ? 7.558 -0.172 2.008 1.00 94.25 88 GLY A O 1
ATOM 667 N N . LEU A 1 89 ? 5.583 0.871 2.148 1.00 95.06 89 LEU A N 1
ATOM 668 C CA . LEU A 1 89 ? 5.512 1.264 0.732 1.00 95.06 89 LEU A CA 1
ATOM 669 C C . LEU A 1 89 ? 6.337 2.510 0.370 1.00 95.06 89 LEU A C 1
ATOM 671 O O . LEU A 1 89 ? 6.330 2.932 -0.786 1.00 95.06 89 LEU A O 1
ATOM 675 N N . ILE A 1 90 ? 7.050 3.121 1.323 1.00 94.00 90 ILE A N 1
ATOM 676 C CA . ILE A 1 90 ? 7.906 4.285 1.042 1.00 94.00 90 ILE A CA 1
ATOM 677 C C . ILE A 1 90 ? 8.944 3.991 -0.060 1.00 94.00 90 ILE A C 1
ATOM 679 O O . ILE A 1 90 ? 9.068 4.829 -0.954 1.00 94.00 90 ILE A O 1
ATOM 683 N N . PRO A 1 91 ? 9.670 2.851 -0.064 1.00 93.81 91 PRO A N 1
ATOM 684 C CA . PRO A 1 91 ? 10.630 2.533 -1.121 1.00 93.81 91 PRO A CA 1
ATOM 685 C C . PRO A 1 91 ? 9.968 2.437 -2.499 1.00 93.81 91 PRO A C 1
ATOM 687 O O . PRO A 1 91 ? 10.446 3.071 -3.441 1.00 93.81 91 PRO A O 1
ATOM 690 N N . PHE A 1 92 ? 8.835 1.732 -2.605 1.00 94.44 92 PHE A N 1
ATOM 691 C CA . PHE A 1 92 ? 8.032 1.681 -3.827 1.00 94.44 92 PHE A CA 1
ATOM 692 C C . PHE A 1 92 ? 7.660 3.081 -4.342 1.00 94.44 92 PHE A C 1
ATOM 694 O O . PHE A 1 92 ? 7.860 3.383 -5.520 1.00 94.44 92 PHE A O 1
ATOM 701 N N . PHE A 1 93 ? 7.169 3.968 -3.471 1.00 94.44 93 PHE A N 1
ATOM 702 C CA . PHE A 1 93 ? 6.786 5.325 -3.869 1.00 94.44 93 PHE A CA 1
ATOM 703 C C . PHE A 1 93 ? 7.970 6.225 -4.212 1.00 94.44 93 PHE A C 1
ATOM 705 O O . PHE A 1 93 ? 7.866 7.033 -5.133 1.00 94.44 93 PHE A O 1
ATOM 712 N N . ALA A 1 94 ? 9.099 6.079 -3.519 1.00 93.88 94 ALA A N 1
ATOM 713 C CA . ALA A 1 94 ? 10.325 6.800 -3.841 1.00 93.88 94 ALA A CA 1
ATOM 714 C C . ALA A 1 94 ? 10.848 6.409 -5.231 1.00 93.88 94 ALA A C 1
ATOM 716 O O . ALA A 1 94 ? 11.189 7.280 -6.033 1.00 93.88 94 ALA A O 1
ATOM 717 N N . PHE A 1 95 ? 10.842 5.111 -5.549 1.00 93.62 95 PHE A N 1
ATOM 718 C CA . PHE A 1 95 ? 11.180 4.630 -6.886 1.00 93.62 95 PHE A CA 1
ATOM 719 C C . PHE A 1 95 ? 10.173 5.115 -7.937 1.00 93.62 95 PHE A C 1
ATOM 721 O O . PHE A 1 95 ? 10.567 5.649 -8.972 1.00 93.62 95 PHE A O 1
ATOM 728 N N . GLY A 1 96 ? 8.872 5.021 -7.653 1.00 93.56 96 GLY A N 1
ATOM 729 C CA . GLY A 1 96 ? 7.825 5.541 -8.532 1.00 93.56 96 GLY A CA 1
ATOM 730 C C . GLY A 1 96 ? 7.978 7.038 -8.822 1.00 93.56 96 GLY A C 1
ATOM 731 O O . GLY A 1 96 ? 7.803 7.460 -9.961 1.00 93.56 96 GLY A O 1
ATOM 732 N N . ALA A 1 97 ? 8.378 7.843 -7.833 1.00 94.00 97 ALA A N 1
ATOM 733 C CA . ALA A 1 97 ? 8.655 9.266 -8.021 1.00 94.00 97 ALA A CA 1
ATOM 734 C C . ALA A 1 97 ? 9.843 9.512 -8.968 1.00 94.00 97 ALA A C 1
ATOM 736 O O . ALA A 1 97 ? 9.780 10.418 -9.799 1.00 94.00 97 ALA A O 1
ATOM 737 N N . LEU A 1 98 ? 10.893 8.685 -8.895 1.00 94.19 98 LEU A N 1
ATOM 738 C CA . LEU A 1 98 ? 12.015 8.740 -9.836 1.00 94.19 98 LEU A CA 1
ATOM 739 C C . LEU A 1 98 ? 11.567 8.398 -11.264 1.00 94.19 98 LEU A C 1
ATOM 741 O O . LEU A 1 98 ? 11.914 9.112 -12.205 1.00 94.19 98 LEU A O 1
ATOM 745 N N . VAL A 1 99 ? 10.747 7.354 -11.421 1.00 93.88 99 VAL A N 1
ATOM 746 C CA . VAL A 1 99 ? 10.157 6.977 -12.717 1.00 93.88 99 VAL A CA 1
ATOM 747 C C . VAL A 1 99 ? 9.297 8.115 -13.273 1.00 93.88 99 VAL A C 1
ATOM 749 O O . VAL A 1 99 ? 9.443 8.488 -14.434 1.00 93.88 99 VAL A O 1
ATOM 752 N N . MET A 1 100 ? 8.449 8.727 -12.444 1.00 95.19 100 MET A N 1
ATOM 753 C CA . MET A 1 100 ? 7.628 9.878 -12.835 1.00 95.19 100 MET A CA 1
ATOM 754 C C . MET A 1 100 ? 8.483 11.075 -13.266 1.00 95.19 100 MET A C 1
ATOM 756 O O . MET A 1 100 ? 8.174 11.712 -14.271 1.00 95.19 100 MET A O 1
ATOM 760 N N . ALA A 1 101 ? 9.578 11.366 -12.557 1.00 96.00 101 ALA A N 1
ATOM 761 C CA . ALA A 1 101 ? 10.506 12.429 -12.936 1.00 96.00 101 ALA A CA 1
ATOM 762 C C . ALA A 1 101 ? 11.169 12.154 -14.297 1.00 96.00 101 ALA A C 1
ATOM 764 O O . ALA A 1 101 ? 11.253 13.058 -15.130 1.00 96.00 101 ALA A O 1
ATOM 765 N N . ALA A 1 102 ? 11.577 10.907 -14.559 1.00 94.12 102 ALA A N 1
ATOM 766 C CA . ALA A 1 102 ? 12.123 10.500 -15.853 1.00 94.12 102 ALA A CA 1
ATOM 767 C C . ALA A 1 102 ? 11.087 10.629 -16.984 1.00 94.12 102 ALA A C 1
ATOM 769 O O . ALA A 1 102 ? 11.384 11.199 -18.031 1.00 94.12 102 ALA A O 1
ATOM 770 N N . LEU A 1 103 ? 9.845 10.187 -16.762 1.00 95.81 103 LEU A N 1
ATOM 771 C CA . LEU A 1 103 ? 8.752 10.325 -17.733 1.00 95.81 103 LEU A CA 1
ATOM 772 C C . LEU A 1 103 ? 8.395 11.792 -18.006 1.00 95.81 103 LEU A C 1
ATOM 774 O O . LEU A 1 103 ? 8.106 12.166 -19.146 1.00 95.81 103 LEU A O 1
ATOM 778 N N . MET A 1 104 ? 8.455 12.645 -16.983 1.00 96.25 104 MET A N 1
ATOM 779 C CA . MET A 1 104 ? 8.268 14.083 -17.151 1.00 96.25 104 MET A CA 1
ATOM 780 C C . MET A 1 104 ? 9.404 14.700 -17.965 1.00 96.25 104 MET A C 1
ATOM 782 O O . MET A 1 104 ? 9.142 15.519 -18.837 1.00 96.25 104 MET A O 1
ATOM 786 N N . MET A 1 105 ? 10.642 14.247 -17.758 1.00 95.94 105 MET A N 1
ATOM 787 C CA . MET A 1 105 ? 11.778 14.647 -18.584 1.00 95.94 105 MET A CA 1
ATOM 788 C C . MET A 1 105 ? 11.581 14.212 -20.045 1.00 95.94 105 MET A C 1
ATOM 790 O O . MET A 1 105 ? 11.696 15.038 -20.944 1.00 95.94 105 MET A O 1
ATOM 794 N N . PHE A 1 106 ? 11.182 12.959 -20.297 1.00 94.19 106 PHE A N 1
ATOM 795 C CA . PHE A 1 106 ? 10.880 12.453 -21.645 1.00 94.19 106 PHE A CA 1
ATOM 796 C C . PHE A 1 106 ? 9.765 13.236 -22.342 1.00 94.19 106 PHE A C 1
ATOM 798 O O . PHE A 1 106 ? 9.844 13.466 -23.546 1.00 94.19 106 PHE A O 1
ATOM 805 N N . SER A 1 107 ? 8.776 13.713 -21.582 1.00 94.19 107 SER A N 1
ATOM 806 C CA . SER A 1 107 ? 7.672 14.542 -22.087 1.00 94.19 107 SER A CA 1
ATOM 807 C C . SER A 1 107 ? 8.132 15.868 -22.709 1.00 94.19 107 SER A C 1
ATOM 809 O O . SER A 1 107 ? 7.384 16.460 -23.484 1.00 94.19 107 SER A O 1
ATOM 811 N N . LEU A 1 108 ? 9.337 16.343 -22.372 1.00 94.38 108 LEU A N 1
ATOM 812 C CA . LEU A 1 108 ? 9.910 17.591 -22.888 1.00 94.38 108 LEU A CA 1
ATOM 813 C C . LEU A 1 108 ? 10.706 17.395 -24.188 1.00 94.38 108 LEU A C 1
ATOM 815 O O . LEU A 1 108 ? 10.968 18.369 -24.892 1.00 94.38 108 LEU A O 1
ATOM 819 N N . PHE A 1 109 ? 11.086 16.158 -24.528 1.00 94.56 109 PHE A N 1
ATOM 820 C CA . PHE A 1 109 ? 11.854 15.851 -25.736 1.00 94.56 109 PHE A CA 1
ATOM 821 C C . PHE A 1 109 ? 10.918 15.397 -26.863 1.00 94.56 109 PHE A C 1
ATOM 823 O O . PHE A 1 109 ? 10.278 14.359 -26.713 1.00 94.56 109 PHE A O 1
ATOM 830 N N . PRO A 1 110 ? 10.871 16.076 -28.028 1.00 92.25 110 PRO A N 1
ATOM 831 C CA . PRO A 1 110 ? 9.919 15.753 -29.098 1.00 92.25 110 PRO A CA 1
ATOM 832 C C . PRO A 1 110 ? 9.931 14.285 -29.550 1.00 92.25 110 PRO A C 1
ATOM 834 O O . PRO A 1 110 ? 8.880 13.723 -29.836 1.00 92.25 110 PRO A O 1
ATOM 837 N N . ALA A 1 111 ? 11.105 13.644 -29.564 1.00 94.56 111 ALA A N 1
ATOM 838 C CA . ALA A 1 111 ? 11.250 12.239 -29.951 1.00 94.56 111 ALA A CA 1
ATOM 839 C C . ALA A 1 111 ? 10.685 11.242 -28.918 1.00 94.56 111 ALA A C 1
ATOM 841 O O . ALA A 1 111 ? 10.337 10.123 -29.281 1.00 94.56 111 ALA A O 1
ATOM 842 N N . LEU A 1 112 ? 10.593 11.633 -27.642 1.00 93.69 112 LEU A N 1
ATOM 843 C CA . LEU A 1 112 ? 10.149 10.780 -26.530 1.00 93.69 112 LEU A CA 1
ATOM 844 C C . LEU A 1 112 ? 8.841 11.267 -25.886 1.00 93.69 112 LEU A C 1
ATOM 846 O O . LEU A 1 112 ? 8.313 10.604 -24.992 1.00 93.69 112 LEU A O 1
ATOM 850 N N . ALA A 1 113 ? 8.295 12.394 -26.354 1.00 92.69 113 ALA A N 1
ATOM 851 C CA . ALA A 1 113 ? 7.170 13.081 -25.729 1.00 92.69 113 ALA A CA 1
ATOM 852 C C . ALA A 1 113 ? 5.952 12.168 -25.555 1.00 92.69 113 ALA A C 1
ATOM 854 O O . ALA A 1 113 ? 5.328 12.160 -24.498 1.00 92.69 113 ALA A O 1
ATOM 855 N N . PHE A 1 114 ? 5.671 11.328 -26.553 1.00 94.44 114 PHE A N 1
ATOM 856 C CA . PHE A 1 114 ? 4.567 10.371 -26.508 1.00 94.44 114 PHE A CA 1
ATOM 857 C C . PHE A 1 114 ? 4.709 9.344 -25.372 1.00 94.44 114 PHE A C 1
ATOM 859 O O . PHE A 1 114 ? 3.735 9.058 -24.676 1.00 94.44 114 PHE A O 1
ATOM 866 N N . ILE A 1 115 ? 5.926 8.834 -25.138 1.00 93.88 115 ILE A N 1
ATOM 867 C CA . ILE A 1 115 ? 6.219 7.898 -24.040 1.00 93.88 115 ILE A CA 1
ATOM 868 C C . ILE A 1 115 ? 5.983 8.589 -22.699 1.00 93.88 115 ILE A C 1
ATOM 870 O O . ILE A 1 115 ? 5.354 8.017 -21.814 1.00 93.88 115 ILE A O 1
ATOM 874 N N . GLY A 1 116 ? 6.448 9.831 -22.558 1.00 93.88 116 GLY A N 1
ATOM 875 C CA . GLY A 1 116 ? 6.236 10.622 -21.352 1.00 93.88 116 GLY A CA 1
ATOM 876 C C . GLY A 1 116 ? 4.754 10.914 -21.083 1.00 93.88 116 GLY A C 1
ATOM 877 O O . GLY A 1 116 ? 4.265 10.651 -19.985 1.00 93.88 116 GLY A O 1
ATOM 878 N N . TRP A 1 117 ? 4.013 11.381 -22.091 1.00 93.94 117 TRP A N 1
ATOM 879 C CA . TRP A 1 117 ? 2.604 11.769 -21.955 1.00 93.94 117 TRP A CA 1
ATOM 880 C C . TRP A 1 117 ? 1.668 10.602 -21.658 1.00 93.94 117 TRP A C 1
ATOM 882 O O . TRP A 1 117 ? 0.701 10.789 -20.925 1.00 93.94 117 TRP A O 1
ATOM 892 N N . ILE A 1 118 ? 1.936 9.411 -22.199 1.00 96.00 118 ILE A N 1
ATOM 893 C CA . ILE A 1 118 ? 1.165 8.202 -21.870 1.00 96.00 118 ILE A CA 1
ATOM 894 C C . ILE A 1 118 ? 1.676 7.565 -20.579 1.00 96.00 118 ILE A C 1
ATOM 896 O O . ILE A 1 118 ? 0.886 7.107 -19.755 1.00 96.00 118 ILE A O 1
ATOM 900 N N . GLY A 1 119 ? 2.991 7.550 -20.375 1.00 95.56 119 GLY A N 1
ATOM 901 C CA . GLY A 1 119 ? 3.607 6.939 -19.206 1.00 95.56 119 GLY A CA 1
ATOM 902 C C . GLY A 1 119 ? 3.210 7.631 -17.906 1.00 95.56 119 GLY A C 1
ATOM 903 O O . GLY A 1 119 ? 2.900 6.946 -16.937 1.00 95.56 119 GLY A O 1
ATOM 904 N N . LEU A 1 120 ? 3.172 8.968 -17.874 1.00 95.88 120 LEU A N 1
ATOM 905 C CA . LEU A 1 120 ? 2.814 9.748 -16.682 1.00 95.88 120 LEU A CA 1
ATOM 906 C C . LEU A 1 120 ? 1.444 9.377 -16.082 1.00 95.88 120 LEU A C 1
ATOM 908 O O . LEU A 1 120 ? 1.401 9.050 -14.894 1.00 95.88 120 LEU A O 1
ATOM 912 N N . PRO A 1 121 ? 0.320 9.394 -16.830 1.00 96.19 121 PRO A N 1
ATOM 913 C CA . PRO A 1 121 ? -0.975 9.009 -16.278 1.00 96.19 121 PRO A CA 1
ATOM 914 C C . PRO A 1 121 ? -1.022 7.529 -15.883 1.00 96.19 121 PRO A C 1
ATOM 916 O O . PRO A 1 121 ? -1.644 7.203 -14.874 1.00 96.19 121 PRO A O 1
ATOM 919 N N . VAL A 1 122 ? -0.340 6.636 -16.611 1.00 95.50 122 VAL A N 1
ATOM 920 C CA . VAL A 1 122 ? -0.279 5.205 -16.265 1.00 95.50 122 VAL A CA 1
ATOM 921 C C . VAL A 1 122 ? 0.482 4.987 -14.955 1.00 95.50 122 VAL A C 1
ATOM 923 O O . VAL A 1 122 ? -0.034 4.342 -14.044 1.00 95.50 122 VAL A O 1
ATOM 926 N N . ALA A 1 123 ? 1.676 5.561 -14.820 1.00 94.12 123 ALA A N 1
ATOM 927 C CA . ALA A 1 123 ? 2.479 5.474 -13.605 1.00 94.12 123 ALA A CA 1
ATOM 928 C C . ALA A 1 123 ? 1.778 6.152 -12.415 1.00 94.12 123 ALA A C 1
ATOM 930 O O . ALA A 1 123 ? 1.761 5.598 -11.314 1.00 94.12 123 ALA A O 1
ATOM 931 N N . GLY A 1 124 ? 1.110 7.288 -12.644 1.00 94.88 124 GLY A N 1
ATOM 932 C CA . GLY A 1 124 ? 0.258 7.944 -11.653 1.00 94.88 124 GLY A CA 1
ATOM 933 C C . GLY A 1 124 ? -0.899 7.055 -11.186 1.00 94.88 124 GLY A C 1
ATOM 934 O O . GLY A 1 124 ? -1.130 6.933 -9.983 1.00 94.88 124 GLY A O 1
ATOM 935 N N . ALA A 1 125 ? -1.587 6.374 -12.108 1.00 94.56 125 ALA A N 1
ATOM 936 C CA . ALA A 1 125 ? -2.659 5.438 -11.777 1.00 94.56 125 ALA A CA 1
ATOM 937 C C . ALA A 1 125 ? -2.147 4.227 -10.982 1.00 94.56 125 ALA A C 1
ATOM 939 O O . ALA A 1 125 ? -2.770 3.843 -9.994 1.00 94.56 125 ALA A O 1
ATOM 940 N N . ILE A 1 126 ? -0.999 3.655 -11.359 1.00 93.25 126 ILE A N 1
ATOM 941 C CA . ILE A 1 126 ? -0.369 2.544 -10.626 1.00 93.25 126 ILE A CA 1
ATOM 942 C C . ILE A 1 126 ? 0.000 2.979 -9.204 1.00 93.25 126 ILE A C 1
ATOM 944 O O . ILE A 1 126 ? -0.343 2.288 -8.243 1.00 93.25 126 ILE A O 1
ATOM 948 N N . GLY A 1 127 ? 0.651 4.136 -9.053 1.00 93.62 127 GLY A N 1
ATOM 949 C CA . GLY A 1 127 ? 0.998 4.690 -7.744 1.00 93.62 127 GLY A CA 1
ATOM 950 C C . GLY A 1 127 ? -0.241 4.934 -6.881 1.00 93.62 127 GLY A C 1
ATOM 951 O O . GLY A 1 127 ? -0.280 4.542 -5.714 1.00 93.62 127 GLY A O 1
ATOM 952 N N . TRP A 1 128 ? -1.298 5.499 -7.463 1.00 94.25 128 TRP A N 1
ATOM 953 C CA . TRP A 1 128 ? -2.554 5.718 -6.755 1.00 94.25 128 TRP A CA 1
ATOM 954 C C . TRP A 1 128 ? -3.232 4.404 -6.338 1.00 94.25 128 TRP A C 1
ATOM 956 O O . TRP A 1 128 ? -3.645 4.271 -5.188 1.00 94.25 128 TRP A O 1
ATOM 966 N N . LEU A 1 129 ? -3.287 3.397 -7.215 1.00 93.19 129 LEU A N 1
ATOM 967 C CA . LEU A 1 129 ? -3.829 2.075 -6.882 1.00 93.19 129 LEU A CA 1
ATOM 968 C C . LEU A 1 129 ? -3.035 1.396 -5.758 1.00 93.19 129 LEU A C 1
ATOM 970 O O . LEU A 1 129 ? -3.630 0.829 -4.838 1.00 93.19 129 LEU A O 1
ATOM 974 N N . ALA A 1 130 ? -1.704 1.500 -5.787 1.00 93.19 130 ALA A N 1
ATOM 975 C CA . ALA A 1 130 ? -0.843 0.970 -4.736 1.00 93.19 130 ALA A CA 1
ATOM 976 C C . ALA A 1 130 ? -1.119 1.648 -3.379 1.00 93.19 130 ALA A C 1
ATOM 978 O O . ALA A 1 130 ? -1.249 0.968 -2.354 1.00 93.19 130 ALA A O 1
ATOM 979 N N . MET A 1 131 ? -1.284 2.977 -3.385 1.00 93.94 131 MET A N 1
ATOM 980 C CA . MET A 1 131 ? -1.650 3.781 -2.212 1.00 93.94 131 MET A CA 1
ATOM 981 C C . MET A 1 131 ? -3.012 3.358 -1.658 1.00 93.94 131 MET A C 1
ATOM 983 O O . MET A 1 131 ? -3.121 3.058 -0.461 1.00 93.94 131 MET A O 1
ATOM 987 N N . VAL A 1 132 ? -4.022 3.256 -2.532 1.00 92.69 132 VAL A N 1
ATOM 988 C CA . VAL A 1 132 ? -5.367 2.786 -2.181 1.00 92.69 132 VAL A CA 1
ATOM 989 C C . VAL A 1 132 ? -5.314 1.390 -1.580 1.00 92.69 132 VAL A C 1
ATOM 991 O O . VAL A 1 132 ? -6.039 1.147 -0.629 1.00 92.69 132 VAL A O 1
ATOM 994 N N . 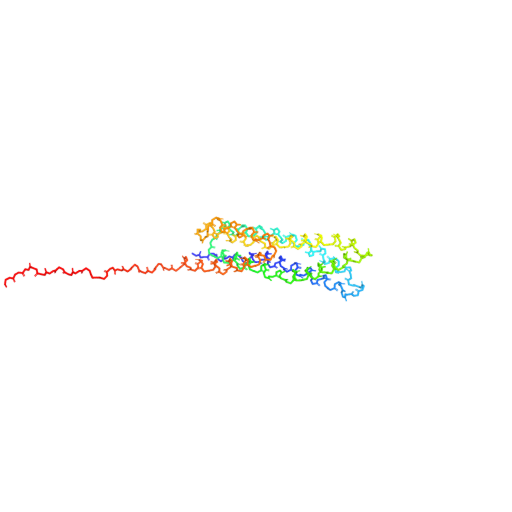GLY A 1 133 ? -4.448 0.485 -2.038 1.00 90.38 133 GLY A N 1
ATOM 995 C CA . GLY A 1 133 ? -4.346 -0.857 -1.453 1.00 90.38 133 GLY A CA 1
ATOM 996 C C . GLY A 1 133 ? -3.739 -0.906 -0.053 1.00 90.38 133 GLY A C 1
ATOM 997 O O . GLY A 1 133 ? -4.024 -1.829 0.710 1.00 90.38 133 GLY A O 1
ATOM 998 N N . GLY A 1 134 ? -2.961 0.109 0.334 1.00 90.00 134 GLY A N 1
ATOM 999 C CA . GLY A 1 134 ? -2.460 0.270 1.701 1.00 90.00 134 GLY A CA 1
ATOM 1000 C C . GLY A 1 134 ? -3.476 0.897 2.668 1.00 90.00 134 GLY A C 1
ATOM 1001 O O . GLY A 1 134 ? -3.351 0.728 3.884 1.00 90.00 134 GLY A O 1
ATOM 1002 N N . SER A 1 135 ? -4.488 1.597 2.147 1.00 93.94 135 SER A N 1
ATOM 1003 C CA . SER A 1 135 ? -5.496 2.351 2.912 1.00 93.94 135 SER A CA 1
ATOM 1004 C C . SER A 1 135 ? -6.537 1.525 3.701 1.00 93.94 135 SER A C 1
ATOM 1006 O O . SER A 1 135 ? -6.962 2.005 4.757 1.00 93.94 135 SER A O 1
ATOM 1008 N N . PRO A 1 136 ? -6.942 0.291 3.313 1.00 95.38 136 PRO A N 1
ATOM 1009 C CA . PRO A 1 136 ? -7.961 -0.486 4.016 1.00 95.38 136 PRO A CA 1
ATOM 1010 C C . PRO A 1 136 ? -7.631 -0.727 5.483 1.00 95.38 136 PRO A C 1
ATOM 1012 O O . PRO A 1 136 ? -8.539 -0.813 6.301 1.00 95.38 136 PRO A O 1
ATOM 1015 N N . TRP A 1 137 ? -6.349 -0.835 5.833 1.00 95.50 137 TRP A N 1
ATOM 1016 C CA . TRP A 1 137 ? -5.905 -1.027 7.212 1.00 95.50 137 TRP A CA 1
ATOM 1017 C C . TRP A 1 137 ? -6.150 0.206 8.080 1.00 95.50 137 TRP A C 1
ATOM 1019 O O . TRP A 1 137 ? -6.625 0.075 9.210 1.00 95.50 137 TRP A O 1
ATOM 1029 N N . VAL A 1 138 ? -5.868 1.397 7.544 1.00 95.12 138 VAL A N 1
ATOM 1030 C CA . VAL A 1 138 ? -6.115 2.671 8.231 1.00 95.12 138 VAL A CA 1
ATOM 1031 C C . VAL A 1 138 ? -7.618 2.908 8.365 1.00 95.12 138 VAL A C 1
ATOM 1033 O O . VAL A 1 138 ? -8.096 3.185 9.462 1.00 95.12 138 VAL A O 1
ATOM 1036 N N . ILE A 1 139 ? -8.373 2.710 7.279 1.00 95.56 139 ILE A N 1
ATOM 1037 C CA . ILE A 1 139 ? -9.833 2.877 7.248 1.00 95.56 139 ILE A CA 1
ATOM 1038 C C . ILE A 1 139 ? -10.507 1.926 8.242 1.00 95.56 139 ILE A C 1
ATOM 1040 O O . ILE A 1 139 ? -11.321 2.353 9.058 1.00 95.56 139 ILE A O 1
ATOM 1044 N N . ALA A 1 140 ? -10.127 0.646 8.234 1.00 95.62 140 ALA A N 1
ATOM 1045 C CA . ALA A 1 140 ? -10.627 -0.348 9.179 1.00 95.62 140 ALA A CA 1
ATOM 1046 C C . ALA A 1 140 ? -10.309 0.027 10.635 1.00 95.62 140 ALA A C 1
ATOM 1048 O O . ALA A 1 140 ? -11.136 -0.184 11.525 1.00 95.62 140 ALA A O 1
ATOM 1049 N N . TYR A 1 141 ? -9.126 0.594 10.895 1.00 96.06 141 TYR A N 1
ATOM 1050 C CA . TYR A 1 141 ? -8.762 1.064 12.228 1.00 96.06 141 TYR A CA 1
ATOM 1051 C C . TYR A 1 141 ? -9.581 2.288 12.659 1.00 96.06 141 TYR A C 1
ATOM 1053 O O . TYR A 1 141 ? -10.100 2.294 13.775 1.00 96.06 141 TYR A O 1
ATOM 1061 N N . ALA A 1 142 ? -9.751 3.281 11.783 1.00 95.25 142 ALA A N 1
ATOM 1062 C CA . ALA A 1 142 ? -10.564 4.470 12.039 1.00 95.25 142 ALA A CA 1
ATOM 1063 C C . ALA A 1 142 ? -12.033 4.102 12.302 1.00 95.25 142 ALA A C 1
ATOM 1065 O O . ALA A 1 142 ? -12.574 4.454 13.350 1.00 95.25 142 ALA A O 1
ATOM 1066 N N . ALA A 1 143 ? -12.638 3.295 11.424 1.00 95.06 143 ALA A N 1
ATOM 1067 C CA . ALA A 1 143 ? -14.000 2.787 11.594 1.00 95.06 143 ALA A CA 1
ATOM 1068 C C . ALA A 1 143 ? -14.155 2.041 12.925 1.00 95.06 143 ALA A C 1
ATOM 1070 O O . ALA A 1 143 ? -15.164 2.165 13.623 1.00 95.06 143 ALA A O 1
ATOM 1071 N N . ARG A 1 144 ? -13.117 1.301 13.334 1.00 93.88 144 ARG A N 1
ATOM 1072 C CA . ARG A 1 144 ? -13.131 0.612 14.619 1.00 93.88 144 ARG A CA 1
ATOM 1073 C C . ARG A 1 144 ? -13.069 1.573 15.805 1.00 93.88 144 ARG A C 1
ATOM 1075 O O . ARG A 1 144 ? -13.858 1.408 16.732 1.00 93.88 144 ARG A O 1
ATOM 1082 N N . LEU A 1 145 ? -12.185 2.569 15.784 1.00 92.81 145 LEU A N 1
ATOM 1083 C CA . LEU A 1 145 ? -12.135 3.599 16.828 1.00 92.81 145 LEU A CA 1
ATOM 1084 C C . LEU A 1 145 ? -13.469 4.345 16.952 1.00 92.81 145 LEU A C 1
ATOM 1086 O O . LEU A 1 145 ? -13.906 4.604 18.071 1.00 92.81 145 LEU A O 1
ATOM 1090 N N . GLN A 1 146 ? -14.132 4.634 15.828 1.00 94.62 146 GLN A N 1
ATOM 1091 C CA . GLN A 1 146 ? -15.456 5.254 15.815 1.00 94.62 146 GLN A CA 1
ATOM 1092 C C . GLN A 1 146 ? -16.496 4.331 16.465 1.00 94.62 146 GLN A C 1
ATOM 1094 O O . GLN A 1 146 ? -17.239 4.763 17.341 1.00 94.62 146 GLN A O 1
ATOM 1099 N N . SER A 1 147 ? -16.512 3.045 16.092 1.00 91.75 147 SER A N 1
ATOM 1100 C CA . SER A 1 147 ? -17.445 2.056 16.655 1.00 91.75 147 SER A CA 1
ATOM 1101 C C . SER A 1 147 ? -17.274 1.843 18.164 1.00 91.75 147 SER A C 1
ATOM 1103 O O . SER A 1 147 ? -18.233 1.517 18.854 1.00 91.75 147 SER A O 1
ATOM 1105 N N . ASP A 1 148 ? -16.060 2.047 18.682 1.00 89.50 148 ASP A N 1
ATOM 1106 C CA . ASP A 1 148 ? -15.758 1.967 20.112 1.00 89.50 148 ASP A CA 1
ATOM 1107 C C . ASP A 1 148 ? -15.948 3.325 20.834 1.00 89.50 148 ASP A C 1
ATOM 1109 O O . ASP A 1 148 ? -15.578 3.449 22.000 1.00 89.50 148 ASP A O 1
ATOM 1113 N N . GLY A 1 149 ? -16.492 4.347 20.158 1.00 90.06 149 GLY A N 1
ATOM 1114 C CA . GLY A 1 149 ? -16.777 5.670 20.728 1.00 90.06 149 GLY A CA 1
ATOM 1115 C C . GLY A 1 149 ? -15.539 6.521 21.037 1.00 90.06 149 GLY A C 1
ATOM 1116 O O . GLY A 1 149 ? -15.627 7.475 21.804 1.00 90.06 149 GLY A O 1
ATOM 1117 N N . LEU A 1 150 ? -14.374 6.177 20.477 1.00 91.62 150 LEU A N 1
ATOM 1118 C CA . LEU A 1 150 ? -13.102 6.853 20.765 1.00 91.62 150 LEU A CA 1
ATOM 1119 C C . LEU A 1 150 ? -12.833 8.061 19.859 1.00 91.62 150 LEU A C 1
ATOM 1121 O O . LEU A 1 150 ? -12.016 8.910 20.217 1.00 91.62 150 LEU A O 1
ATOM 1125 N N . ILE A 1 151 ? -13.483 8.121 18.697 1.00 94.38 151 ILE A N 1
ATOM 1126 C CA . ILE A 1 151 ? -13.431 9.243 17.750 1.00 94.38 151 ILE A CA 1
ATOM 1127 C C . ILE A 1 151 ? -14.835 9.535 17.215 1.00 94.38 151 ILE A C 1
ATOM 1129 O O . ILE A 1 151 ? -15.703 8.658 17.226 1.00 94.38 151 ILE A O 1
ATOM 1133 N N . SER A 1 152 ? -15.059 10.753 16.726 1.00 95.25 152 SER A N 1
ATOM 1134 C CA . SER A 1 152 ? -16.347 11.138 16.137 1.00 95.25 152 SER A CA 1
ATOM 1135 C C . SER A 1 152 ? -16.522 10.604 14.706 1.00 95.25 152 SER A C 1
ATOM 1137 O O . SER A 1 152 ? -15.567 10.185 14.047 1.00 95.25 152 SER A O 1
ATOM 1139 N N . ALA A 1 153 ? -17.753 10.649 14.185 1.00 94.31 153 ALA A N 1
ATOM 1140 C CA . ALA A 1 153 ? -18.027 10.283 12.794 1.00 94.31 153 ALA A CA 1
ATOM 1141 C C . ALA A 1 153 ? -17.322 11.213 11.790 1.00 94.31 153 ALA A C 1
ATOM 1143 O O . ALA A 1 153 ? -16.800 10.742 10.783 1.00 94.31 153 ALA A O 1
ATOM 1144 N N . GLY A 1 154 ? -17.256 12.516 12.092 1.00 93.94 154 GLY A N 1
ATOM 1145 C CA . GLY A 1 154 ? -16.543 13.491 11.264 1.00 93.94 154 GLY A CA 1
ATOM 1146 C C . GLY A 1 154 ? -15.036 13.242 11.240 1.00 93.94 154 GLY A C 1
ATOM 1147 O O . GLY A 1 154 ? -14.420 13.305 10.181 1.00 93.94 154 GLY A O 1
ATOM 1148 N N . GLU A 1 155 ? -14.448 12.868 12.380 1.00 93.25 155 GLU A N 1
ATOM 1149 C CA . GLU A 1 155 ? -13.036 12.470 12.440 1.00 93.25 155 GLU A CA 1
ATOM 1150 C C . GLU A 1 155 ? -12.774 11.201 11.626 1.00 93.25 155 GLU A C 1
ATOM 1152 O O . GLU A 1 155 ? -11.801 11.136 10.880 1.00 93.25 155 GLU A O 1
ATOM 1157 N N . CYS A 1 156 ? -13.661 10.206 11.711 1.00 94.62 156 CYS A N 1
ATOM 1158 C CA . CYS A 1 156 ? -13.557 9.004 10.889 1.00 94.62 156 CYS A CA 1
ATOM 1159 C C . CYS A 1 156 ? -13.627 9.328 9.388 1.00 94.62 156 CYS A C 1
ATOM 1161 O O . CYS A 1 156 ? -12.819 8.814 8.616 1.00 94.62 156 CYS 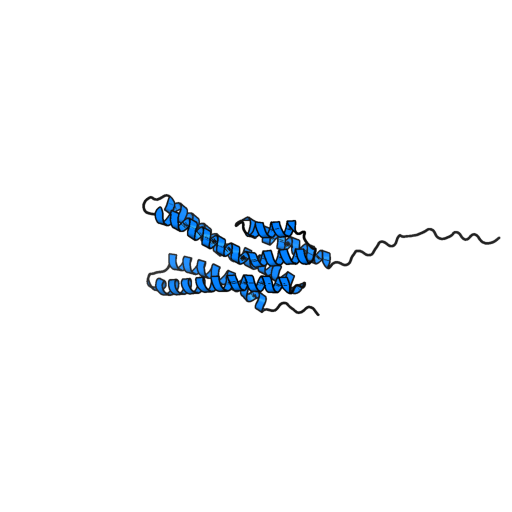A O 1
ATOM 1163 N N . ALA A 1 157 ? -14.559 10.191 8.972 1.00 95.19 157 ALA A N 1
ATOM 1164 C CA . ALA A 1 157 ? -14.689 10.613 7.580 1.00 95.19 157 ALA A CA 1
ATOM 1165 C C . ALA A 1 157 ? -13.435 11.350 7.086 1.00 95.19 157 ALA A C 1
ATOM 1167 O O . ALA A 1 157 ? -12.957 11.067 5.989 1.00 95.19 157 ALA A O 1
ATOM 1168 N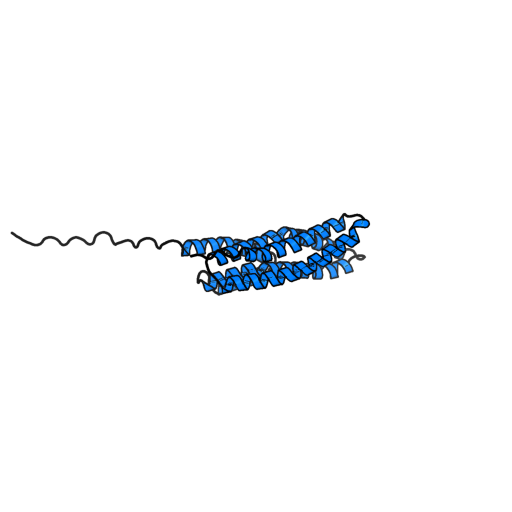 N . LEU A 1 158 ? -12.864 12.230 7.916 1.00 94.56 158 LEU A N 1
ATOM 1169 C CA . LEU A 1 158 ? -11.616 12.922 7.603 1.00 94.56 158 LEU A CA 1
ATOM 1170 C C . LEU A 1 158 ? -10.480 11.926 7.363 1.00 94.56 158 LEU A C 1
ATOM 1172 O O . LEU A 1 158 ? -9.813 12.025 6.340 1.00 94.56 158 LEU A O 1
ATOM 1176 N N . HIS A 1 159 ? -10.305 10.935 8.244 1.00 94.19 159 HIS A N 1
ATOM 1177 C CA . HIS A 1 159 ? -9.304 9.885 8.045 1.00 94.19 159 HIS A CA 1
ATOM 1178 C C . HIS A 1 159 ? -9.532 9.137 6.722 1.00 94.19 159 HIS A C 1
ATOM 1180 O O . HIS A 1 159 ? -8.597 8.956 5.954 1.00 94.19 159 HIS A O 1
ATOM 1186 N N . ILE A 1 160 ? -10.770 8.762 6.385 1.00 93.69 160 ILE A N 1
ATOM 1187 C CA . ILE A 1 160 ? -11.071 8.066 5.119 1.00 93.69 160 ILE A CA 1
ATOM 1188 C C . ILE A 1 160 ? -10.700 8.917 3.895 1.00 93.69 160 ILE A C 1
ATOM 1190 O O . ILE A 1 160 ? -10.090 8.400 2.960 1.00 93.69 160 ILE A O 1
ATOM 1194 N N . ILE A 1 161 ? -11.036 10.209 3.901 1.00 94.19 161 ILE A N 1
ATOM 1195 C CA . ILE A 1 161 ? -10.726 11.129 2.797 1.00 94.19 161 ILE A CA 1
ATOM 1196 C C . ILE A 1 161 ? -9.213 11.358 2.696 1.00 94.19 161 ILE A C 1
ATOM 1198 O O . ILE A 1 161 ? -8.651 11.263 1.606 1.00 94.19 161 ILE A O 1
ATOM 1202 N N . SER A 1 162 ? -8.542 11.581 3.829 1.00 93.62 162 SER A N 1
ATOM 1203 C CA . SER A 1 162 ? -7.083 11.706 3.923 1.00 93.62 162 SER A CA 1
ATOM 1204 C C . SER A 1 162 ? -6.362 10.512 3.298 1.00 93.62 162 SER A C 1
ATOM 1206 O O . SER A 1 162 ? -5.348 10.689 2.631 1.00 93.62 162 SER A O 1
ATOM 1208 N N . GLN A 1 163 ? -6.913 9.303 3.441 1.00 93.44 163 GLN A N 1
ATOM 1209 C CA . GLN A 1 163 ? -6.344 8.082 2.869 1.00 93.44 163 GLN A CA 1
ATOM 1210 C C . GLN A 1 163 ? -6.406 7.986 1.337 1.00 93.44 163 GLN A C 1
ATOM 1212 O O . GLN A 1 163 ? -5.815 7.062 0.774 1.00 93.44 163 GLN A O 1
ATOM 1217 N N . MET A 1 164 ? -7.118 8.894 0.665 1.00 91.25 164 MET A N 1
ATOM 1218 C CA . MET A 1 164 ? -7.186 8.978 -0.800 1.00 91.25 164 MET A CA 1
ATOM 1219 C C . MET A 1 164 ? -6.192 9.997 -1.381 1.00 91.25 164 MET A C 1
ATOM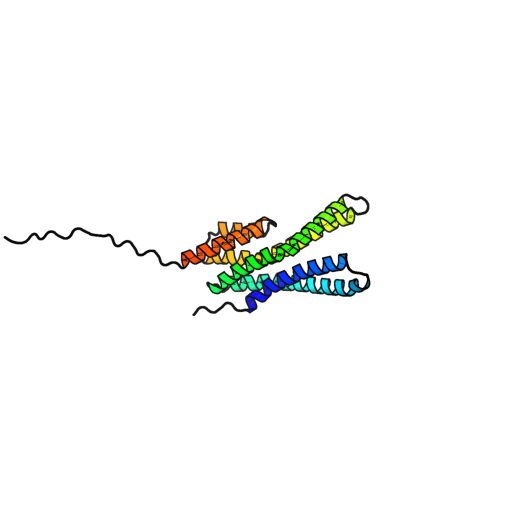 1221 O O . MET A 1 164 ? -6.093 10.127 -2.602 1.00 91.25 164 MET A O 1
ATOM 1225 N N . LEU A 1 165 ? -5.470 10.724 -0.521 1.00 89.62 165 LEU A N 1
ATOM 1226 C CA . LEU A 1 165 ? -4.557 11.800 -0.893 1.00 89.62 165 LEU A CA 1
ATOM 1227 C C . LEU A 1 165 ? -3.105 11.393 -0.593 1.00 89.62 165 LEU A C 1
ATOM 1229 O O . LEU A 1 165 ? -2.723 11.242 0.562 1.00 89.62 165 LEU A O 1
ATOM 1233 N N . PHE A 1 166 ? -2.287 11.290 -1.640 1.00 83.19 166 PHE A N 1
ATOM 1234 C CA . PHE A 1 166 ? -0.971 10.630 -1.645 1.00 83.19 166 PHE A CA 1
ATOM 1235 C C . PHE A 1 166 ? 0.050 11.053 -0.579 1.00 83.19 166 PHE A C 1
ATOM 1237 O O . PHE A 1 166 ? 0.853 10.241 -0.147 1.00 83.19 166 PHE A O 1
ATOM 1244 N N . PHE A 1 167 ? 0.098 12.326 -0.192 1.00 84.88 167 PHE A N 1
ATOM 1245 C CA . PHE A 1 167 ? 1.032 12.775 0.852 1.00 84.88 167 PHE A CA 1
ATOM 1246 C C . PHE A 1 167 ? 0.385 12.803 2.235 1.00 84.88 167 PHE A C 1
ATOM 1248 O O . PHE A 1 167 ? 1.057 12.712 3.263 1.00 84.88 167 PHE A O 1
ATOM 1255 N N . ILE A 1 168 ? -0.932 12.977 2.257 1.00 91.62 168 ILE A N 1
ATOM 1256 C CA . ILE A 1 168 ? -1.696 13.135 3.486 1.00 91.62 168 ILE A CA 1
ATOM 1257 C C . ILE A 1 168 ? -1.931 11.762 4.115 1.00 91.62 168 ILE A C 1
ATOM 1259 O O . ILE A 1 168 ? -1.930 11.661 5.335 1.00 91.62 168 ILE A O 1
ATOM 1263 N N . ASP A 1 169 ? -2.053 10.699 3.322 1.00 91.44 169 ASP A N 1
ATOM 1264 C CA . ASP A 1 169 ? -2.352 9.349 3.793 1.00 91.44 169 ASP A CA 1
ATOM 1265 C C . ASP A 1 169 ? -1.298 8.789 4.773 1.00 91.44 169 ASP A C 1
ATOM 1267 O O . ASP A 1 169 ? -1.668 8.186 5.786 1.00 91.44 169 ASP A O 1
ATOM 1271 N N . VAL A 1 170 ? -0.001 9.016 4.526 1.00 91.44 170 VAL A N 1
ATOM 1272 C CA . VAL A 1 170 ? 1.105 8.576 5.388 1.00 91.44 170 VAL A CA 1
ATOM 1273 C C . VAL A 1 170 ? 1.111 9.376 6.685 1.00 91.44 170 VAL A C 1
ATOM 1275 O O . VAL A 1 170 ? 1.177 8.795 7.772 1.00 91.44 170 VAL A O 1
ATOM 1278 N N . ALA A 1 171 ? 1.008 10.705 6.589 1.00 93.06 171 ALA A N 1
ATOM 1279 C CA . ALA A 1 171 ? 0.946 11.576 7.759 1.00 93.06 171 ALA A CA 1
ATOM 1280 C C . ALA A 1 171 ? -0.269 11.229 8.633 1.00 93.06 171 ALA A C 1
ATOM 1282 O O . ALA A 1 171 ? -0.141 11.057 9.847 1.00 93.06 171 ALA A O 1
ATOM 1283 N N . ASP A 1 172 ? -1.426 11.038 8.005 1.00 93.88 172 ASP A N 1
ATOM 1284 C CA . ASP A 1 172 ? -2.673 10.631 8.639 1.00 93.88 172 ASP A CA 1
ATOM 1285 C C . ASP A 1 172 ? -2.542 9.270 9.336 1.00 93.88 172 ASP A C 1
ATOM 1287 O O . ASP A 1 172 ? -2.920 9.137 10.500 1.00 93.88 172 ASP A O 1
ATOM 1291 N N . ALA A 1 173 ? -1.915 8.281 8.693 1.00 92.88 173 ALA A N 1
ATOM 1292 C CA . ALA A 1 173 ? -1.677 6.971 9.294 1.00 92.88 173 ALA A CA 1
ATOM 1293 C C . ALA A 1 173 ? -0.777 7.049 10.539 1.00 92.88 173 ALA A C 1
ATOM 1295 O O . ALA A 1 173 ? -1.051 6.384 11.544 1.00 92.88 173 ALA A O 1
ATOM 1296 N N . ILE A 1 174 ? 0.267 7.888 10.516 1.00 94.75 174 ILE A N 1
ATOM 1297 C CA . ILE A 1 174 ? 1.140 8.134 11.676 1.00 94.75 174 ILE A CA 1
ATOM 1298 C C . ILE A 1 174 ? 0.357 8.827 12.797 1.00 94.75 174 ILE A C 1
ATOM 1300 O O . ILE A 1 174 ? 0.412 8.398 13.956 1.00 94.75 174 ILE A O 1
ATOM 1304 N N . ILE A 1 175 ? -0.400 9.877 12.468 1.00 94.56 175 ILE A N 1
ATOM 1305 C CA . ILE A 1 175 ? -1.217 10.626 13.429 1.00 94.56 175 ILE A CA 1
ATOM 1306 C C . ILE A 1 175 ? -2.237 9.693 14.082 1.00 94.56 175 ILE A C 1
ATOM 1308 O O . ILE A 1 175 ? -2.314 9.630 15.314 1.00 94.56 175 ILE A O 1
ATOM 1312 N N . LEU A 1 176 ? -2.974 8.918 13.285 1.00 93.00 176 LEU A N 1
ATOM 1313 C CA . LEU A 1 176 ? -3.975 7.977 13.771 1.00 93.00 176 LEU A CA 1
ATOM 1314 C C . LEU A 1 176 ? -3.338 6.865 14.610 1.00 93.00 176 LEU A C 1
ATOM 1316 O O . LEU A 1 176 ? -3.894 6.477 15.638 1.00 93.00 176 LEU A O 1
ATOM 1320 N N . PHE A 1 177 ? -2.143 6.393 14.247 1.00 94.25 177 PHE A N 1
ATOM 1321 C CA . PHE A 1 177 ? -1.392 5.430 15.050 1.00 94.25 177 PHE A CA 1
ATOM 1322 C C . PHE A 1 177 ? -1.073 5.978 16.447 1.00 94.25 177 PHE A C 1
ATOM 1324 O O . PHE A 1 177 ? -1.352 5.326 17.461 1.00 94.25 177 PHE A O 1
ATOM 1331 N N . VAL A 1 178 ? -0.491 7.179 16.518 1.00 94.38 178 VAL A N 1
ATOM 1332 C CA . VAL A 1 178 ? -0.081 7.802 17.784 1.00 94.38 178 VAL A CA 1
ATOM 1333 C C . VAL A 1 178 ? -1.303 8.157 18.626 1.00 94.38 178 VAL A C 1
ATOM 1335 O O . VAL A 1 178 ? -1.365 7.805 19.811 1.00 94.38 178 VAL A O 1
ATOM 1338 N N . ARG A 1 179 ? -2.291 8.823 18.022 1.00 94.75 179 ARG A N 1
ATOM 1339 C CA . ARG A 1 179 ? -3.518 9.262 18.691 1.00 94.75 179 ARG A CA 1
ATOM 1340 C C . ARG A 1 179 ? -4.358 8.071 19.134 1.00 94.75 179 ARG A C 1
ATOM 1342 O O . ARG A 1 179 ? -4.723 8.000 20.305 1.00 94.75 179 ARG A O 1
ATOM 1349 N N . GLY A 1 180 ? -4.577 7.094 18.261 1.00 91.19 180 GLY A N 1
ATOM 1350 C CA . GLY A 1 180 ? -5.321 5.876 18.572 1.00 91.19 180 GLY A CA 1
ATOM 1351 C C . GLY A 1 180 ? -4.691 5.085 19.722 1.00 91.19 180 GLY A C 1
ATOM 1352 O O . GLY A 1 180 ? -5.384 4.674 20.651 1.00 91.19 180 GLY A O 1
ATOM 1353 N N . ARG A 1 181 ? -3.354 4.976 19.766 1.00 92.06 181 ARG A N 1
ATOM 1354 C CA . ARG A 1 181 ? -2.648 4.368 20.910 1.00 92.06 181 ARG A CA 1
ATOM 1355 C C . ARG A 1 181 ? -2.866 5.135 22.218 1.00 92.06 181 ARG A C 1
ATOM 1357 O O . ARG A 1 181 ? -2.964 4.507 23.271 1.00 92.06 181 ARG A O 1
ATOM 1364 N N . ARG A 1 182 ? -2.914 6.471 22.183 1.00 92.00 182 ARG A N 1
ATOM 1365 C CA . ARG A 1 182 ? -3.190 7.300 23.371 1.00 92.00 182 ARG A CA 1
ATOM 1366 C C . ARG A 1 182 ? -4.632 7.135 23.851 1.00 92.00 182 ARG A C 1
ATOM 1368 O O . ARG A 1 182 ? -4.836 6.957 25.048 1.00 92.00 182 ARG A O 1
ATOM 1375 N N . LEU A 1 183 ? -5.602 7.156 22.938 1.00 90.94 183 LEU A N 1
ATOM 1376 C CA . LEU A 1 183 ? -7.025 6.974 23.248 1.00 90.94 183 LEU A CA 1
ATOM 1377 C C . LEU A 1 183 ? -7.288 5.600 23.872 1.00 90.94 183 LEU A C 1
ATOM 1379 O O . LEU A 1 183 ? -7.913 5.510 24.923 1.00 90.94 183 LEU A O 1
ATOM 1383 N N . GLU A 1 184 ? -6.719 4.542 23.292 1.00 89.88 184 GLU A N 1
ATOM 1384 C CA . GLU A 1 184 ? -6.833 3.187 23.837 1.00 89.88 184 GLU A CA 1
ATOM 1385 C C . GLU A 1 184 ? -6.231 3.058 25.241 1.00 89.88 184 GLU A C 1
ATOM 1387 O O . GLU A 1 184 ? -6.798 2.358 26.076 1.00 89.88 184 GLU A O 1
ATOM 1392 N N . ARG A 1 185 ? -5.099 3.724 25.518 1.00 88.56 185 ARG A N 1
ATOM 1393 C CA . ARG A 1 185 ? -4.501 3.741 26.864 1.00 88.56 185 ARG A CA 1
ATOM 1394 C C . ARG A 1 185 ? -5.390 4.471 27.866 1.00 88.56 185 ARG A C 1
ATOM 1396 O O . ARG A 1 185 ? -5.588 3.957 28.957 1.00 88.56 185 ARG A O 1
ATOM 1403 N N . ARG A 1 186 ? -5.943 5.632 27.496 1.00 87.75 186 ARG A N 1
ATOM 1404 C CA . ARG A 1 186 ? -6.853 6.407 28.360 1.00 87.75 186 ARG A CA 1
ATOM 1405 C C . ARG A 1 186 ? -8.109 5.616 28.714 1.00 87.75 186 ARG A C 1
ATOM 1407 O O . ARG A 1 186 ? -8.495 5.602 29.871 1.00 87.75 186 ARG A O 1
ATOM 1414 N N . ALA A 1 187 ? -8.685 4.907 27.745 1.00 84.25 187 ALA A N 1
ATOM 1415 C CA . ALA A 1 187 ? -9.844 4.044 27.970 1.00 84.25 187 ALA A CA 1
ATOM 1416 C C . ALA A 1 187 ? -9.547 2.824 28.870 1.00 84.25 187 ALA A C 1
ATOM 1418 O O . ALA A 1 187 ? -10.475 2.177 29.343 1.00 84.25 187 ALA A O 1
ATOM 1419 N N . GLN A 1 188 ? -8.270 2.481 29.083 1.00 80.44 188 GLN A N 1
ATOM 1420 C CA . GLN A 1 188 ? -7.831 1.377 29.949 1.00 80.44 188 GLN A CA 1
ATOM 1421 C C . GLN A 1 188 ? -7.360 1.844 31.334 1.00 80.44 188 GLN A C 1
ATOM 1423 O O . GLN A 1 188 ? -7.165 1.006 32.213 1.00 80.44 188 GLN A O 1
ATOM 1428 N N . SER A 1 189 ? -7.147 3.146 31.542 1.00 76.62 189 SER A N 1
ATOM 1429 C CA . SER A 1 189 ? -6.771 3.689 32.848 1.00 76.62 189 SER A CA 1
ATOM 1430 C C . SER A 1 189 ? -7.991 3.702 33.782 1.00 76.62 189 SER A C 1
ATOM 1432 O O . SER A 1 189 ? -9.046 4.180 33.363 1.00 76.62 189 SER A O 1
ATOM 1434 N N . PRO A 1 190 ? -7.879 3.209 35.033 1.00 59.56 190 PRO A N 1
ATOM 1435 C CA . PRO A 1 190 ? -8.947 3.354 36.015 1.00 59.56 190 PRO A CA 1
ATOM 1436 C C . PRO A 1 190 ? -9.260 4.839 36.217 1.00 59.56 190 PRO A C 1
ATOM 1438 O O . PRO A 1 190 ? -8.341 5.664 36.219 1.00 59.56 190 PRO A O 1
ATOM 1441 N N . ALA A 1 191 ? -10.539 5.178 36.390 1.00 65.81 191 ALA A N 1
ATOM 1442 C CA . ALA A 1 191 ? -10.919 6.518 36.820 1.00 65.81 191 ALA A CA 1
ATOM 1443 C C . ALA A 1 191 ? -10.139 6.871 38.104 1.00 65.81 191 ALA A C 1
ATOM 1445 O O . ALA A 1 191 ? -9.998 5.999 38.969 1.00 65.81 191 ALA A O 1
ATOM 1446 N N . PRO A 1 192 ? -9.601 8.099 38.239 1.00 63.47 192 PRO A N 1
ATOM 1447 C CA . PRO A 1 192 ? -8.998 8.520 39.496 1.00 63.47 192 PRO A CA 1
ATOM 1448 C C . PRO A 1 192 ? -10.023 8.319 40.624 1.00 63.47 192 PRO A C 1
ATOM 1450 O O . PRO A 1 192 ? -11.208 8.590 40.396 1.00 63.47 192 PRO A O 1
ATOM 1453 N N . PRO A 1 193 ? -9.612 7.803 41.800 1.00 60.78 193 PRO A N 1
ATOM 1454 C CA . PRO A 1 193 ? -10.530 7.605 42.912 1.00 60.78 193 PRO A CA 1
ATOM 1455 C C . PRO A 1 193 ? -11.260 8.920 43.171 1.00 60.78 193 PRO A C 1
ATOM 1457 O O . PRO A 1 193 ? -10.625 9.974 43.257 1.00 60.78 193 PRO A O 1
ATOM 1460 N N . ALA A 1 194 ? -12.594 8.857 43.215 1.00 61.84 194 ALA A N 1
ATOM 1461 C CA . ALA A 1 194 ? -13.415 10.003 43.563 1.00 61.84 194 ALA A CA 1
ATOM 1462 C C . ALA A 1 194 ? -12.850 10.596 44.855 1.00 61.84 194 ALA A C 1
ATOM 1464 O O . ALA A 1 194 ? -12.655 9.866 45.828 1.00 61.84 194 ALA A O 1
ATOM 1465 N N . LEU A 1 195 ? -12.530 11.892 44.839 1.00 64.12 195 LEU A N 1
ATOM 1466 C CA . LEU A 1 195 ? -12.146 12.616 46.042 1.00 64.12 195 LEU A CA 1
ATOM 1467 C C . LEU A 1 195 ? -13.310 12.474 47.026 1.00 64.12 195 LEU A C 1
ATOM 1469 O O . LEU A 1 195 ? -14.331 13.142 46.879 1.00 64.12 195 LEU A O 1
ATOM 1473 N N . THR A 1 196 ? -13.185 11.565 47.993 1.00 61.41 196 THR A N 1
ATOM 1474 C CA . THR A 1 196 ? -14.029 11.562 49.184 1.00 61.41 196 THR A CA 1
ATOM 1475 C C . THR A 1 196 ? -13.917 12.957 49.789 1.00 61.41 196 THR A C 1
ATOM 1477 O O . THR A 1 196 ? -12.790 13.368 50.084 1.00 61.41 196 THR A O 1
ATOM 1480 N N . PRO A 1 197 ? -15.020 13.715 49.926 1.00 57.88 197 PRO A N 1
ATOM 1481 C CA . PRO A 1 197 ? -14.961 15.023 50.550 1.00 57.88 197 PRO A CA 1
ATOM 1482 C C . PRO A 1 197 ? -14.413 14.841 51.966 1.00 57.88 197 PRO A C 1
ATOM 1484 O O . PRO A 1 197 ? -14.997 14.142 52.794 1.00 57.88 197 PRO A O 1
ATOM 1487 N N . ALA A 1 198 ? -13.229 15.400 52.200 1.00 60.84 198 ALA A N 1
ATOM 1488 C CA . ALA A 1 198 ? -12.601 15.415 53.504 1.00 60.84 198 ALA A CA 1
ATOM 1489 C C . ALA A 1 198 ? -13.457 16.266 54.448 1.00 60.84 198 ALA A C 1
ATOM 1491 O O . ALA A 1 198 ? -13.692 17.438 54.171 1.00 60.84 198 ALA A O 1
ATOM 1492 N N . GLY A 1 199 ? -13.893 15.661 55.553 1.00 57.09 199 GLY A N 1
ATOM 1493 C CA . GLY A 1 199 ? -14.325 16.366 56.758 1.00 57.09 199 GLY A CA 1
ATOM 1494 C C . GLY A 1 199 ? -15.602 17.191 56.622 1.00 57.09 199 GLY A C 1
ATOM 1495 O O . GLY A 1 199 ? -15.550 18.412 56.518 1.00 57.09 199 GLY A O 1
ATOM 1496 N N . GLY A 1 200 ? -16.760 16.540 56.748 1.00 50.12 200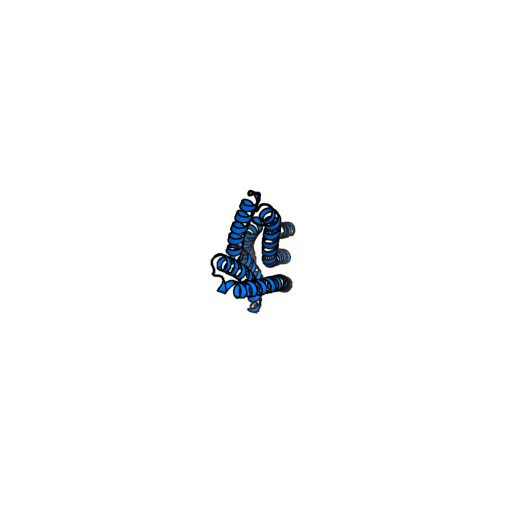 GLY A N 1
ATOM 1497 C CA . GLY A 1 200 ? -17.891 17.218 57.384 1.00 50.12 200 GLY A CA 1
ATOM 1498 C C . GLY A 1 200 ? -17.548 17.461 58.864 1.00 50.12 200 GLY A C 1
ATOM 1499 O O . GLY A 1 200 ? -16.961 16.564 59.476 1.00 50.12 200 GLY A O 1
ATOM 1500 N N . PRO A 1 201 ? -17.838 18.643 59.439 1.00 57.09 201 PRO A N 1
ATOM 1501 C CA . PRO A 1 201 ? -17.554 18.914 60.845 1.00 57.09 201 PRO A CA 1
ATOM 1502 C C . PRO A 1 201 ? -18.301 17.915 61.740 1.00 57.09 201 PRO A C 1
ATOM 1504 O O . PRO A 1 201 ? -19.477 17.625 61.515 1.00 57.09 201 PRO A O 1
ATOM 1507 N N . ALA A 1 202 ? -17.585 17.363 62.723 1.00 58.97 202 ALA A N 1
ATOM 1508 C CA . ALA A 1 202 ? -18.142 16.477 63.738 1.00 58.97 202 ALA A CA 1
ATOM 1509 C C . ALA A 1 202 ? -19.255 17.205 64.520 1.00 58.97 202 ALA A C 1
ATOM 1511 O O . ALA A 1 202 ? -19.102 18.398 64.792 1.00 58.97 202 ALA A O 1
ATOM 1512 N N . PRO A 1 203 ? -20.364 16.530 64.871 1.00 54.88 203 PRO A N 1
ATOM 1513 C CA . PRO A 1 203 ? -21.390 17.128 65.709 1.00 54.88 203 PRO A CA 1
ATOM 1514 C C . PRO A 1 203 ? -20.806 17.398 67.097 1.00 54.88 203 PRO A C 1
ATOM 1516 O O . PRO A 1 203 ? -20.246 16.514 67.739 1.00 54.88 203 PRO A O 1
ATOM 1519 N N . GLU A 1 204 ? -20.908 18.658 67.499 1.00 53.44 204 GLU A N 1
ATOM 1520 C CA . GLU A 1 204 ? -20.549 19.190 68.805 1.00 53.44 204 GLU A CA 1
ATOM 1521 C C . GLU A 1 204 ? -21.402 18.495 69.881 1.00 53.44 204 GLU A C 1
ATOM 1523 O O . GLU A 1 204 ? -22.635 18.505 69.808 1.00 53.44 204 GLU A O 1
ATOM 1528 N N . ASP A 1 205 ? -20.741 17.853 70.847 1.00 48.50 205 ASP A N 1
ATOM 1529 C CA . ASP A 1 205 ? -21.355 17.183 71.994 1.00 48.50 205 ASP A CA 1
ATOM 1530 C C . ASP A 1 205 ? -22.091 18.202 72.877 1.00 48.50 205 ASP A C 1
ATOM 1532 O O . ASP A 1 205 ? -21.556 18.752 73.838 1.00 48.50 205 ASP A O 1
ATOM 1536 N N . ALA A 1 206 ? -23.359 18.448 72.562 1.00 55.00 206 ALA A N 1
ATOM 1537 C CA . ALA A 1 206 ? -24.291 19.124 73.450 1.00 55.00 206 ALA A CA 1
ATOM 1538 C C . ALA A 1 206 ? -24.950 18.092 74.377 1.00 55.00 206 ALA A C 1
ATOM 1540 O O . ALA A 1 206 ? -26.115 17.733 74.202 1.00 55.00 206 ALA A O 1
ATOM 1541 N N . SER A 1 207 ? -24.217 17.613 75.384 1.00 49.91 207 SER A N 1
ATOM 1542 C CA . SER A 1 207 ? -24.850 16.988 76.547 1.00 49.91 207 SER A CA 1
ATOM 1543 C C . SER A 1 207 ? -23.993 17.054 77.810 1.00 49.91 207 SER A C 1
ATOM 1545 O O . SER A 1 207 ? -22.921 16.461 77.865 1.00 49.91 207 SER A O 1
ATOM 1547 N N . ALA A 1 208 ? -24.612 17.650 78.832 1.00 48.53 208 ALA A N 1
ATOM 1548 C CA . ALA A 1 208 ? -24.428 17.428 80.266 1.00 48.53 208 ALA A CA 1
ATOM 1549 C C . ALA A 1 208 ? -23.411 18.307 81.028 1.00 48.53 208 ALA A C 1
ATOM 1551 O O . ALA A 1 208 ? -22.221 18.022 81.060 1.00 48.53 208 ALA A O 1
ATOM 1552 N N . SER A 1 209 ? -24.009 19.276 81.742 1.00 43.69 209 SER A N 1
ATOM 1553 C CA . SER A 1 209 ? -23.872 19.509 83.197 1.00 43.69 209 SER A CA 1
ATOM 1554 C C . SER A 1 209 ? -22.573 20.087 83.754 1.00 43.69 209 SER A C 1
ATOM 1556 O O . SER A 1 209 ? -21.573 19.346 83.843 1.00 43.69 209 SER A O 1
#

Foldseek 3Di:
DDDADDPVLLCLLVQLLCLLLVLLVLVVCVVVDDPVCVVVSVVSNVVSVVSNVVSLVVLLVSLQVLLVVDDDNSLVSLLVSLLCNLVSCPSSVVSLVVVLVVLVVLCPDPVRVVVSVVVNVVSVVVLLSSLLSSLSSQLSSLSSCVVVVLDDPVLSVVLSVLSNDNVSVNVSSVVCSVSVVVSVVVVVDPDDPPPPPPDDDDDDPPDDD